Protein AF-A0A444WSS5-F1 (afdb_monomer_lite)

Sequence (186 aa):
MFDREDSDSDAPEEFTALQGIQQDEEIRKIQKESKARVAREGKERRRKWAEKLTPRQSKESKDTAQGEEDDVSGSEPQHNSNPASGFLPDDIVKMLAAREKQVFLPDSDEEKEKAKTNLATSKKRKSKNSGLEPVILSELGPPQCVQGALEFLKKRKMSVQRSSSALNNSNRAFRLLSKSGVILQK

Foldseek 3Di:
DDDDPPPPPVDDDDDDPVVVVVVVVVVVVVVVVVVVVVVVVVVVVVVVVVCVVDVDPDPPPPPDDDDDDDDDDDDDDDDDDDDDPPDDPPVVVVVVVVVVVVPDPDPPDDDDDDDDDDDDDDDPDPPPVPDDDDDDPVVDDDDPVVVVVVVVVVCVLVVDDDPPCCSVPVVVVVVVCVVVCVVVDD

Organism: Arachis hypogaea (NCBI:txid3818)

Secondary structure (DSSP, 8-state):
----------PPP---HHHHHHHHHHHHHHHHHHHHHHHHHHHHHHHHHHHHHS---------S-----------PPP------TTS--HHHHHHHHHHHHHH---------------------------S-----TTTSPPPTHHHHHHHHHHHHHHHS---HHHHHSHHHHHHHHHHTTTTT--

pLDDT: mean 70.67, std 20.02, range [28.8, 97.69]

Structure (mmCIF, N/CA/C/O backbone):
data_AF-A0A444WSS5-F1
#
_entry.id   AF-A0A444WSS5-F1
#
loop_
_atom_site.group_PDB
_atom_site.id
_atom_site.type_symbol
_atom_site.label_atom_id
_atom_site.label_alt_id
_atom_site.label_comp_id
_atom_site.label_asym_id
_atom_site.label_entity_id
_atom_site.label_seq_id
_atom_site.pdbx_PDB_ins_code
_atom_site.Cartn_x
_atom_site.Cartn_y
_atom_site.Cartn_z
_atom_site.occupancy
_atom_site.B_iso_or_equiv
_atom_site.auth_seq_id
_atom_site.auth_comp_id
_atom_site.auth_asym_id
_atom_site.auth_atom_id
_atom_site.pdbx_PDB_model_num
ATOM 1 N N . MET A 1 1 ? 50.466 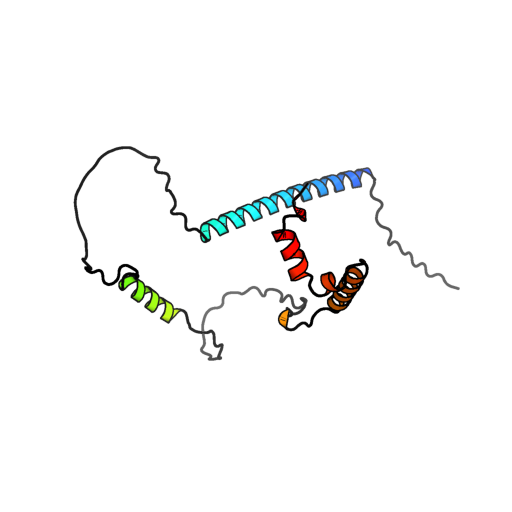26.325 -26.295 1.00 41.69 1 MET A N 1
ATOM 2 C CA . MET A 1 1 ? 49.589 25.250 -26.799 1.00 41.69 1 MET A CA 1
ATOM 3 C C . MET A 1 1 ? 49.417 24.242 -25.675 1.00 41.69 1 MET A C 1
ATOM 5 O O . MET A 1 1 ? 50.317 24.147 -24.852 1.00 41.69 1 MET A O 1
ATOM 9 N N . PHE A 1 2 ? 48.223 23.668 -25.554 1.00 52.00 2 PHE A N 1
ATOM 10 C CA . PHE A 1 2 ? 47.755 22.883 -24.412 1.00 52.00 2 PHE A CA 1
ATOM 11 C C . PHE A 1 2 ? 48.261 21.442 -24.486 1.00 52.00 2 PHE A C 1
ATOM 13 O O . PHE A 1 2 ? 47.977 20.791 -25.480 1.00 52.00 2 PHE A O 1
ATOM 20 N N . ASP A 1 3 ? 48.877 20.951 -23.413 1.00 50.44 3 ASP A N 1
ATOM 21 C CA . ASP A 1 3 ? 48.898 19.525 -23.075 1.00 50.44 3 ASP A CA 1
ATOM 22 C C . ASP A 1 3 ? 48.406 19.406 -21.628 1.00 50.44 3 ASP A C 1
ATOM 24 O O . ASP A 1 3 ? 49.145 19.586 -20.660 1.00 50.44 3 ASP A O 1
ATOM 28 N N . ARG A 1 4 ? 47.086 19.243 -21.494 1.00 56.31 4 ARG A N 1
ATOM 29 C CA . ARG A 1 4 ? 46.405 18.795 -20.277 1.00 56.31 4 ARG A CA 1
ATOM 30 C C . ARG A 1 4 ? 45.885 17.404 -20.594 1.00 56.31 4 ARG A C 1
ATOM 32 O O . ARG A 1 4 ? 44.882 17.264 -21.287 1.00 56.31 4 ARG A O 1
ATOM 39 N N . GLU A 1 5 ? 46.597 16.394 -20.130 1.00 59.12 5 GLU A N 1
ATOM 40 C CA . GLU A 1 5 ? 46.140 15.010 -20.163 1.00 59.12 5 GLU A CA 1
ATOM 41 C C . GLU A 1 5 ? 45.200 14.794 -18.971 1.00 59.12 5 GLU A C 1
ATOM 43 O O . GLU A 1 5 ? 45.586 14.268 -17.929 1.00 59.12 5 GLU A O 1
ATOM 48 N N . ASP A 1 6 ? 43.952 15.241 -19.119 1.00 57.41 6 ASP A N 1
ATOM 49 C CA . ASP A 1 6 ? 42.843 14.816 -18.265 1.00 57.41 6 ASP A CA 1
ATOM 50 C C . ASP A 1 6 ? 42.465 13.380 -18.682 1.00 57.41 6 ASP A C 1
ATOM 52 O O . ASP A 1 6 ? 41.625 13.151 -19.552 1.00 57.41 6 ASP A O 1
ATOM 56 N N . SER A 1 7 ? 43.160 12.387 -18.117 1.00 58.44 7 SER A N 1
ATOM 57 C CA . SER A 1 7 ? 42.776 10.974 -18.237 1.00 58.44 7 SER A CA 1
ATOM 58 C C . SER A 1 7 ? 41.578 10.682 -17.331 1.00 58.44 7 SER A C 1
ATOM 60 O O . SER A 1 7 ? 41.733 10.175 -16.219 1.00 58.44 7 SER A O 1
ATOM 62 N N . ASP A 1 8 ? 40.380 10.977 -17.834 1.00 61.59 8 ASP A N 1
ATOM 63 C CA . ASP A 1 8 ? 39.094 10.532 -17.284 1.00 61.59 8 ASP A CA 1
ATOM 64 C C . ASP A 1 8 ? 38.947 9.003 -17.439 1.00 61.59 8 ASP A C 1
ATOM 66 O O . ASP A 1 8 ? 38.240 8.496 -18.309 1.00 61.59 8 ASP A O 1
ATOM 70 N N . SER A 1 9 ? 39.640 8.230 -16.598 1.00 61.97 9 SER A N 1
ATOM 71 C CA . SER A 1 9 ? 39.436 6.776 -16.471 1.00 61.97 9 SER A CA 1
ATOM 72 C C . SER A 1 9 ? 38.314 6.453 -15.477 1.00 61.97 9 SER A C 1
ATOM 74 O O . SER A 1 9 ? 38.515 5.708 -14.522 1.00 61.97 9 SER A O 1
ATOM 76 N N . ASP A 1 10 ? 37.126 7.015 -15.710 1.00 68.75 10 ASP A N 1
ATOM 77 C CA . ASP A 1 10 ? 35.887 6.732 -14.957 1.00 68.75 10 ASP A CA 1
ATOM 78 C C . ASP A 1 10 ? 35.067 5.589 -15.603 1.00 68.75 10 ASP A C 1
ATOM 80 O O . ASP A 1 10 ? 33.844 5.514 -15.491 1.00 68.75 10 ASP A O 1
ATOM 84 N N . ALA A 1 11 ? 35.729 4.702 -16.355 1.00 71.56 11 ALA A N 1
ATOM 85 C CA . ALA A 1 11 ? 35.079 3.557 -16.985 1.00 71.56 11 ALA A CA 1
ATOM 86 C C . ALA A 1 11 ? 35.033 2.371 -16.003 1.00 71.56 11 ALA A C 1
ATOM 88 O O . ALA A 1 11 ? 36.070 2.010 -15.439 1.00 71.56 11 ALA A O 1
ATOM 89 N N . PRO A 1 12 ? 33.859 1.749 -15.780 1.00 71.56 12 PRO A N 1
ATOM 90 C CA . PRO A 1 12 ? 33.741 0.626 -14.862 1.00 71.56 12 PRO A CA 1
ATOM 91 C C . PRO A 1 12 ? 34.524 -0.592 -15.360 1.00 71.56 12 PRO A C 1
ATOM 93 O O . PRO A 1 12 ? 34.596 -0.863 -16.557 1.00 71.56 12 PRO A O 1
ATOM 96 N N . GLU A 1 13 ? 35.067 -1.345 -14.405 1.00 67.31 13 GLU A N 1
ATOM 97 C CA . GLU A 1 13 ? 35.789 -2.594 -14.634 1.00 67.31 13 GLU A CA 1
ATOM 98 C C . GLU A 1 13 ? 34.895 -3.587 -15.405 1.00 67.31 13 GLU A C 1
ATOM 100 O O . GLU A 1 13 ? 33.790 -3.927 -14.967 1.00 67.31 13 GLU A O 1
ATOM 105 N N . GLU A 1 14 ? 35.340 -4.020 -16.587 1.00 71.94 14 GLU A N 1
ATOM 106 C CA . GLU A 1 14 ? 34.573 -4.925 -17.444 1.00 71.94 14 GLU A CA 1
ATOM 107 C C . GLU A 1 14 ? 34.537 -6.332 -16.827 1.00 71.94 14 GLU A C 1
ATOM 109 O O . GLU A 1 14 ? 35.468 -7.129 -16.949 1.00 71.94 14 GLU A O 1
ATOM 114 N N . PHE A 1 15 ? 33.438 -6.657 -16.145 1.00 68.81 15 PHE A N 1
ATOM 115 C CA . PHE A 1 15 ? 33.198 -8.007 -15.642 1.00 68.81 15 PHE A CA 1
ATOM 116 C C . PHE A 1 15 ? 33.062 -8.995 -16.806 1.00 68.81 15 PHE A C 1
ATOM 118 O O . PHE A 1 15 ? 32.268 -8.805 -17.730 1.00 68.81 15 PHE A O 1
ATOM 125 N N . THR A 1 16 ? 33.782 -10.117 -16.729 1.00 85.00 16 THR A N 1
ATOM 126 C CA . THR A 1 16 ? 33.590 -11.224 -17.674 1.00 85.00 16 THR A CA 1
ATOM 127 C C . THR A 1 16 ? 32.158 -11.753 -17.542 1.00 85.00 16 THR A C 1
ATOM 129 O O . THR A 1 16 ? 31.672 -11.953 -16.429 1.00 85.00 16 THR A O 1
ATOM 132 N N . ALA A 1 17 ? 31.482 -12.036 -18.661 1.00 82.88 17 ALA A N 1
ATOM 133 C CA . ALA A 1 17 ? 30.067 -12.436 -18.679 1.00 82.88 17 ALA A CA 1
ATOM 134 C C . ALA A 1 17 ? 29.723 -13.591 -17.708 1.00 82.88 17 ALA A C 1
ATOM 136 O O . ALA A 1 17 ? 28.650 -13.604 -17.109 1.00 82.88 17 ALA A O 1
ATOM 137 N N . LEU A 1 18 ? 30.651 -14.531 -17.497 1.00 85.12 18 LEU A N 1
ATOM 138 C CA . LEU A 1 18 ? 30.493 -15.637 -16.545 1.00 85.12 18 LEU A CA 1
ATOM 139 C C . LEU A 1 18 ? 30.440 -15.177 -15.079 1.00 85.12 18 LEU A C 1
ATOM 141 O O . LEU A 1 18 ? 29.664 -15.718 -14.294 1.00 85.12 18 LEU A O 1
ATOM 145 N N . GLN A 1 19 ? 31.227 -14.166 -14.713 1.00 88.50 19 GLN A N 1
ATOM 146 C CA . GLN A 1 19 ? 31.253 -13.606 -13.362 1.00 88.50 19 GLN A CA 1
ATOM 147 C C . GLN A 1 19 ? 29.961 -12.837 -13.059 1.00 88.50 19 GLN A C 1
ATOM 149 O O . GLN A 1 19 ? 29.424 -12.942 -11.957 1.00 88.50 19 GLN A O 1
ATOM 154 N N . GLY A 1 20 ? 29.409 -12.141 -14.061 1.00 88.88 20 GLY A N 1
ATOM 155 C CA . GLY A 1 20 ? 28.111 -11.472 -13.943 1.00 88.88 20 GLY A CA 1
ATOM 156 C C . GLY A 1 20 ? 26.959 -12.450 -13.683 1.00 88.88 20 GLY A C 1
ATOM 157 O O . GLY A 1 20 ? 26.109 -12.190 -12.834 1.00 88.88 20 GLY A O 1
ATOM 158 N N . ILE A 1 21 ? 26.958 -13.611 -14.350 1.00 91.12 21 ILE A N 1
ATOM 159 C CA . ILE A 1 21 ? 25.939 -14.653 -14.134 1.00 91.12 21 ILE A CA 1
ATOM 160 C C . ILE A 1 21 ? 26.006 -15.198 -12.700 1.00 91.12 21 ILE A C 1
ATOM 162 O O . ILE A 1 21 ? 24.968 -15.320 -12.050 1.00 91.12 21 ILE A O 1
ATOM 166 N N . GLN A 1 22 ? 27.209 -15.475 -12.184 1.00 94.19 22 GLN A N 1
ATOM 167 C CA . GLN A 1 22 ? 27.392 -15.973 -10.813 1.00 94.19 22 GLN A CA 1
ATOM 168 C C . GLN A 1 22 ? 26.890 -14.971 -9.765 1.00 94.19 22 GLN A C 1
ATOM 170 O O . GLN A 1 22 ? 26.129 -15.340 -8.870 1.00 94.19 22 GLN A O 1
ATOM 175 N N . GLN A 1 23 ? 27.247 -13.691 -9.906 1.00 92.88 23 GLN A N 1
ATOM 176 C CA . GLN A 1 23 ? 26.775 -12.643 -8.997 1.00 92.88 23 GLN A CA 1
ATOM 177 C C . GLN A 1 23 ? 25.250 -12.495 -9.033 1.00 92.88 23 GLN A C 1
ATOM 179 O O . GLN A 1 23 ? 24.610 -12.368 -7.989 1.00 92.88 23 GLN A O 1
ATOM 184 N N . ASP A 1 24 ? 24.642 -12.552 -10.217 1.00 94.31 24 ASP A N 1
ATOM 185 C CA . ASP A 1 24 ? 23.190 -12.441 -10.348 1.00 94.31 24 ASP A CA 1
ATOM 186 C C . ASP A 1 24 ? 22.448 -13.638 -9.719 1.00 94.31 24 ASP A C 1
ATOM 188 O O . ASP A 1 24 ? 21.392 -13.474 -9.096 1.00 94.31 24 ASP A O 1
ATOM 192 N N . GLU A 1 25 ? 23.006 -14.849 -9.803 1.00 95.44 25 GLU A N 1
ATOM 193 C CA . GLU A 1 25 ? 22.472 -16.024 -9.105 1.00 95.44 25 GLU A CA 1
ATOM 194 C C . GLU A 1 25 ? 22.533 -15.877 -7.577 1.00 95.44 25 GLU A C 1
ATOM 196 O O . GLU A 1 25 ? 21.552 -16.180 -6.881 1.00 95.44 25 GLU A O 1
ATOM 201 N N . GLU A 1 26 ? 23.643 -15.358 -7.047 1.00 96.06 26 GLU A N 1
ATOM 202 C CA . GLU A 1 26 ? 23.800 -15.066 -5.620 1.00 96.06 26 GLU A CA 1
ATOM 203 C C . GLU A 1 26 ? 22.807 -14.001 -5.146 1.00 96.06 26 GLU A C 1
ATOM 205 O O . GLU A 1 26 ? 22.106 -14.200 -4.146 1.00 96.06 26 GLU A O 1
ATOM 210 N N . ILE A 1 27 ? 22.663 -12.910 -5.905 1.00 96.19 27 ILE A N 1
ATOM 211 C CA . ILE A 1 27 ? 21.692 -11.848 -5.621 1.00 96.19 27 ILE A CA 1
ATOM 212 C C . ILE A 1 27 ? 20.276 -12.429 -5.603 1.00 96.19 27 ILE A C 1
ATOM 214 O O . ILE A 1 27 ? 19.521 -12.205 -4.649 1.00 96.19 27 ILE A O 1
ATOM 218 N N . ARG A 1 28 ? 19.910 -13.243 -6.602 1.00 96.56 28 ARG A N 1
ATOM 219 C CA . ARG A 1 28 ? 18.595 -13.901 -6.652 1.00 96.56 28 ARG A CA 1
ATOM 220 C C . ARG A 1 28 ? 18.366 -14.822 -5.456 1.00 96.56 28 ARG A C 1
ATOM 222 O O . ARG A 1 28 ? 17.248 -14.871 -4.931 1.00 96.56 28 ARG A O 1
ATOM 229 N N . LYS A 1 29 ? 19.392 -15.542 -4.994 1.00 97.69 29 LYS A N 1
ATOM 230 C CA . LYS A 1 29 ? 19.306 -16.404 -3.806 1.00 97.69 29 LYS A CA 1
ATOM 231 C C . LYS A 1 29 ? 19.056 -15.583 -2.539 1.00 97.69 29 LYS A C 1
ATOM 233 O O . LYS A 1 29 ? 18.113 -15.883 -1.801 1.00 97.69 29 LYS A O 1
ATOM 238 N N . ILE A 1 30 ? 19.822 -14.512 -2.335 1.00 97.12 30 ILE A N 1
ATOM 239 C CA . ILE A 1 30 ? 19.686 -13.613 -1.178 1.00 97.12 30 ILE A CA 1
ATOM 240 C C . ILE A 1 30 ? 18.307 -12.943 -1.167 1.00 97.12 30 ILE A C 1
ATOM 242 O O . ILE A 1 30 ? 17.643 -12.899 -0.130 1.00 97.12 30 ILE A O 1
ATOM 246 N N . GLN A 1 31 ? 17.826 -12.469 -2.319 1.00 97.00 31 GLN A N 1
ATOM 247 C CA . GLN A 1 31 ? 16.502 -11.851 -2.431 1.00 97.00 31 GLN A CA 1
ATOM 248 C C . GLN A 1 31 ? 15.377 -12.820 -2.047 1.00 97.00 31 GLN A C 1
ATOM 250 O O . GLN A 1 31 ? 14.468 -12.452 -1.295 1.00 97.00 31 GLN A O 1
ATOM 255 N N . LYS A 1 32 ? 15.442 -14.073 -2.521 1.00 97.31 32 LYS A N 1
ATOM 256 C CA . LYS A 1 32 ? 14.468 -15.118 -2.166 1.00 97.31 32 LYS A CA 1
ATOM 257 C C . LYS A 1 32 ? 14.477 -15.402 -0.664 1.00 97.31 32 LYS A C 1
ATOM 259 O O . LYS A 1 32 ? 13.409 -15.453 -0.050 1.00 97.31 32 LYS A O 1
ATOM 264 N N . GLU A 1 33 ? 15.659 -15.543 -0.067 1.00 96.88 33 GLU A N 1
ATOM 265 C CA . GLU A 1 33 ? 15.797 -15.798 1.368 1.00 96.88 33 GLU A CA 1
ATOM 266 C C . GLU A 1 33 ? 15.279 -14.624 2.211 1.00 96.88 33 GLU A C 1
ATOM 268 O O . GLU A 1 33 ? 14.502 -14.823 3.148 1.00 96.88 33 GLU A O 1
ATOM 273 N N . SER A 1 34 ? 15.646 -13.394 1.844 1.00 97.19 34 SER A N 1
ATOM 274 C CA . SER A 1 34 ? 15.195 -12.171 2.512 1.00 97.19 34 SER A CA 1
ATOM 275 C C . SER A 1 34 ? 13.670 -12.055 2.482 1.00 97.19 34 SER A C 1
ATOM 277 O O . SER A 1 34 ? 13.030 -11.894 3.525 1.00 97.19 34 SER A O 1
ATOM 279 N N . LYS A 1 35 ? 13.051 -12.270 1.313 1.00 97.31 35 LYS A N 1
ATOM 280 C CA . LYS A 1 35 ? 11.589 -12.270 1.169 1.00 97.31 35 LYS A CA 1
ATOM 281 C C . LYS A 1 35 ? 10.927 -13.333 2.050 1.00 97.31 35 LYS A C 1
ATOM 283 O O . LYS A 1 35 ? 9.925 -13.049 2.711 1.00 97.31 35 LYS A O 1
ATOM 288 N N . ALA A 1 36 ? 11.490 -14.542 2.102 1.00 96.19 36 ALA A N 1
ATOM 289 C CA . ALA A 1 36 ? 10.988 -15.613 2.961 1.00 96.19 36 ALA A CA 1
ATOM 290 C C . ALA A 1 36 ? 11.126 -15.275 4.457 1.00 96.19 36 ALA A C 1
ATOM 292 O O . ALA A 1 36 ? 10.222 -15.560 5.247 1.00 96.19 36 ALA A O 1
ATOM 293 N N . ARG A 1 37 ? 12.232 -14.638 4.856 1.00 96.38 37 ARG A N 1
ATOM 294 C CA . ARG A 1 37 ? 12.483 -14.188 6.231 1.00 96.38 37 ARG A CA 1
ATOM 295 C C . ARG A 1 37 ? 11.479 -13.121 6.665 1.00 96.38 37 ARG A C 1
ATOM 297 O O . ARG A 1 37 ? 10.810 -13.311 7.678 1.00 96.38 37 ARG A O 1
ATOM 304 N N . VAL A 1 38 ? 11.290 -12.076 5.858 1.00 97.00 38 VAL A N 1
ATOM 305 C CA . VAL A 1 38 ? 10.320 -10.997 6.123 1.00 97.00 38 VAL A CA 1
ATOM 306 C C . VAL A 1 38 ? 8.895 -11.546 6.227 1.00 97.00 38 VAL A C 1
ATOM 308 O O . VAL A 1 38 ? 8.139 -11.163 7.121 1.00 97.00 38 VAL A O 1
ATOM 311 N N . ALA A 1 39 ? 8.521 -12.491 5.356 1.00 96.06 39 ALA A N 1
ATOM 312 C CA . ALA A 1 39 ? 7.205 -13.121 5.407 1.00 96.06 39 ALA A CA 1
ATOM 313 C C . ALA A 1 39 ? 6.981 -13.921 6.704 1.00 96.06 39 ALA A C 1
ATOM 315 O O . ALA A 1 39 ? 5.889 -13.857 7.277 1.00 96.06 39 ALA A O 1
ATOM 316 N N . ARG A 1 40 ? 7.997 -14.656 7.183 1.00 94.88 40 ARG A N 1
ATOM 317 C CA . ARG A 1 40 ? 7.936 -15.380 8.465 1.00 94.88 40 ARG A CA 1
ATOM 318 C C . ARG A 1 40 ? 7.822 -14.422 9.644 1.00 94.88 40 ARG A C 1
ATOM 320 O O . ARG A 1 40 ? 6.904 -14.575 10.444 1.00 94.88 40 ARG A O 1
ATOM 327 N N . GLU A 1 41 ? 8.667 -13.400 9.699 1.00 95.12 41 GLU A N 1
ATOM 328 C CA . GLU A 1 41 ? 8.648 -12.405 10.774 1.00 95.12 41 GLU A CA 1
ATOM 329 C C . GLU A 1 41 ? 7.308 -11.649 10.824 1.00 95.12 41 GLU A C 1
ATOM 331 O O . GLU A 1 41 ? 6.719 -11.457 11.885 1.00 95.12 41 GLU A O 1
ATOM 336 N N . GLY A 1 42 ? 6.753 -11.288 9.661 1.00 96.25 42 GLY A N 1
ATOM 337 C CA . GLY A 1 42 ? 5.435 -10.660 9.568 1.00 96.25 42 GLY A CA 1
ATOM 338 C C . GLY A 1 42 ? 4.280 -11.576 9.988 1.00 96.25 42 GLY A C 1
ATOM 339 O O . GLY A 1 42 ? 3.273 -11.099 10.518 1.00 96.25 42 GLY A O 1
ATOM 340 N N . LYS A 1 43 ? 4.386 -12.893 9.769 1.00 96.75 43 LYS A N 1
ATOM 341 C CA . LYS A 1 43 ? 3.427 -13.873 10.315 1.00 96.75 43 LYS A CA 1
ATOM 342 C C . LYS A 1 43 ? 3.566 -13.991 11.833 1.00 96.75 43 LYS A C 1
ATOM 344 O O . LYS A 1 43 ? 2.555 -13.975 12.526 1.00 96.75 43 LYS A O 1
ATOM 349 N N . GLU A 1 44 ? 4.791 -14.046 12.347 1.00 95.06 44 GLU A N 1
ATOM 350 C CA . GLU A 1 44 ? 5.062 -14.140 13.784 1.00 95.06 44 GLU A CA 1
ATOM 351 C C . GLU A 1 44 ? 4.585 -12.894 14.541 1.00 95.06 44 GLU A C 1
ATOM 353 O O . GLU A 1 44 ? 3.923 -13.013 15.570 1.00 95.06 44 GLU A O 1
ATOM 358 N N . ARG A 1 45 ? 4.821 -11.695 13.992 1.00 95.56 45 ARG A N 1
ATOM 359 C CA . ARG A 1 45 ? 4.285 -10.442 14.545 1.00 95.56 45 ARG A CA 1
ATOM 360 C C . ARG A 1 45 ? 2.762 -10.456 14.619 1.00 95.56 45 ARG A C 1
ATOM 362 O O . ARG A 1 45 ? 2.213 -10.101 15.656 1.00 95.56 45 ARG A O 1
ATOM 369 N N . ARG A 1 46 ? 2.079 -10.906 13.559 1.00 94.31 46 ARG A N 1
ATOM 370 C CA . ARG A 1 46 ? 0.612 -11.049 13.566 1.00 94.31 46 ARG A CA 1
ATOM 371 C C . ARG A 1 46 ? 0.135 -12.059 14.607 1.00 94.31 46 ARG A C 1
ATOM 373 O O . ARG A 1 46 ? -0.835 -11.776 15.299 1.00 94.31 46 ARG A O 1
ATOM 380 N N . ARG A 1 47 ? 0.831 -13.191 14.758 1.00 94.06 47 ARG A N 1
ATOM 381 C CA . ARG A 1 47 ? 0.529 -14.197 15.788 1.00 94.06 47 ARG A CA 1
ATOM 382 C C . ARG A 1 47 ? 0.654 -13.612 17.198 1.00 94.06 47 ARG A C 1
ATOM 384 O O . ARG A 1 47 ? -0.306 -13.673 17.953 1.00 94.06 47 ARG A O 1
ATOM 391 N N . LYS A 1 48 ? 1.785 -12.974 17.512 1.00 92.56 48 LYS A N 1
ATOM 392 C CA . LYS A 1 48 ? 2.017 -12.301 18.803 1.00 92.56 48 LYS A CA 1
ATOM 393 C C . LYS A 1 48 ? 0.998 -11.193 19.069 1.00 92.56 48 LYS A C 1
ATOM 395 O O . LYS A 1 48 ? 0.576 -11.000 20.202 1.00 92.56 48 LYS A O 1
ATOM 400 N N . TRP A 1 49 ? 0.608 -10.445 18.036 1.00 93.56 49 TRP A N 1
ATOM 401 C CA . TRP A 1 49 ? -0.410 -9.406 18.170 1.00 93.56 49 TRP A CA 1
ATOM 402 C C . TRP A 1 49 ? -1.785 -9.999 18.488 1.00 93.56 49 TRP A C 1
ATOM 404 O O . TRP A 1 49 ? -2.441 -9.521 19.404 1.00 93.56 49 TRP A O 1
ATOM 414 N N . ALA A 1 50 ? -2.177 -11.083 17.813 1.00 92.06 50 ALA A N 1
ATOM 415 C CA . ALA A 1 50 ? -3.413 -11.800 18.116 1.00 92.06 50 ALA A CA 1
ATOM 416 C C . ALA A 1 50 ? -3.409 -12.398 19.536 1.00 92.06 50 ALA A C 1
ATOM 418 O O . ALA A 1 50 ? -4.397 -12.260 20.245 1.00 92.06 50 ALA A O 1
ATOM 419 N N . GLU A 1 51 ? -2.294 -12.984 19.986 1.00 88.81 51 GLU A N 1
ATOM 420 C CA . GLU A 1 51 ? -2.137 -13.497 21.360 1.00 88.81 51 GLU A CA 1
ATOM 421 C C . GLU A 1 51 ? -2.295 -12.393 22.423 1.00 88.81 51 GLU A C 1
ATOM 423 O O . GLU A 1 51 ? -2.860 -12.639 23.484 1.00 88.81 51 GLU A O 1
ATOM 428 N N . LYS A 1 52 ? -1.852 -11.160 22.134 1.00 88.00 52 LYS A N 1
ATOM 429 C CA . LYS A 1 52 ? -2.079 -9.997 23.013 1.00 88.00 52 LYS A CA 1
ATOM 430 C C . LYS A 1 52 ? -3.524 -9.495 22.981 1.00 88.00 52 LYS A C 1
ATOM 432 O O . LYS A 1 52 ? -4.024 -9.042 24.003 1.00 88.00 52 LYS A O 1
ATOM 437 N N . LEU A 1 53 ? -4.164 -9.523 21.808 1.00 88.25 53 LEU A N 1
ATOM 438 C CA . LEU A 1 53 ? -5.517 -8.994 21.605 1.00 88.25 53 LEU A CA 1
ATOM 439 C C . LEU A 1 53 ? -6.591 -9.921 22.180 1.00 88.25 53 LEU A C 1
ATOM 441 O O . LEU A 1 53 ? -7.588 -9.465 22.727 1.00 88.25 53 LEU A O 1
ATOM 445 N N . THR A 1 54 ? -6.375 -11.227 22.056 1.00 81.44 54 THR A N 1
ATOM 446 C CA . THR A 1 54 ? -7.202 -12.255 22.676 1.00 81.44 54 THR A CA 1
ATOM 447 C C . THR A 1 54 ? -6.328 -13.013 23.666 1.00 81.44 54 THR A C 1
ATOM 449 O O . THR A 1 54 ? -5.597 -13.907 23.227 1.00 81.44 54 THR A O 1
ATOM 452 N N . PRO A 1 55 ? -6.381 -12.692 24.975 1.00 69.44 55 PRO A N 1
ATOM 453 C CA . PRO A 1 55 ? -5.776 -13.511 26.014 1.00 69.44 55 PRO A CA 1
ATOM 454 C C . PRO A 1 55 ? -6.468 -14.871 25.988 1.00 69.44 55 PRO A C 1
ATOM 456 O O . PRO A 1 55 ? -7.514 -15.096 26.596 1.00 69.44 55 PRO A O 1
ATOM 459 N N . ARG A 1 56 ? -5.943 -15.777 25.170 1.00 65.25 56 ARG A N 1
ATOM 460 C CA . ARG A 1 56 ? -6.442 -17.137 25.102 1.00 65.25 56 ARG A CA 1
ATOM 461 C C . ARG A 1 56 ? -5.953 -17.788 26.382 1.00 65.25 56 ARG A C 1
ATOM 463 O O . ARG A 1 56 ? -4.743 -17.877 26.573 1.00 65.25 56 ARG A O 1
ATOM 470 N N . GLN A 1 57 ? -6.869 -18.205 27.256 1.00 59.62 57 GLN A N 1
ATOM 471 C CA . GLN A 1 57 ? -6.485 -19.051 28.380 1.00 59.62 57 GLN A CA 1
ATOM 472 C C . GLN A 1 57 ? -5.743 -20.247 27.793 1.00 59.62 57 GLN A C 1
ATOM 474 O O . GLN A 1 57 ? -6.270 -20.955 26.925 1.00 59.62 57 GLN A O 1
ATOM 479 N N . SER A 1 58 ? -4.466 -20.364 28.148 1.00 61.94 58 SER A N 1
ATOM 480 C CA . SER A 1 58 ? -3.619 -21.456 27.713 1.00 61.94 58 SER A CA 1
ATOM 481 C C . SER A 1 58 ? -4.319 -22.737 28.127 1.00 61.94 58 SER A C 1
ATOM 483 O O . SER A 1 58 ? -4.509 -22.992 29.311 1.00 61.94 58 SER A O 1
ATOM 485 N N . LYS A 1 59 ? -4.740 -23.537 27.146 1.00 57.16 59 LYS A N 1
ATOM 486 C CA . LYS A 1 59 ? -4.991 -24.948 27.407 1.00 57.16 59 LYS A CA 1
ATOM 487 C C . LYS A 1 59 ? -3.621 -25.541 27.693 1.00 57.16 59 LYS A C 1
ATOM 489 O O . LYS A 1 59 ? -2.903 -25.895 26.761 1.00 57.16 59 LYS A O 1
ATOM 494 N N . GLU A 1 60 ? -3.239 -25.537 28.965 1.00 51.94 60 GLU A N 1
ATOM 495 C CA . GLU A 1 60 ? -2.220 -26.442 29.468 1.00 51.94 60 GLU A CA 1
ATOM 496 C C . GLU A 1 60 ? -2.623 -27.835 28.993 1.00 51.94 60 GLU A C 1
ATOM 498 O O . GLU A 1 60 ? -3.756 -28.287 29.180 1.00 51.94 60 GLU A O 1
ATOM 503 N N . SER A 1 61 ? -1.727 -28.438 28.224 1.00 46.50 61 SER A N 1
ATOM 504 C CA . SER A 1 61 ? -1.839 -29.796 27.728 1.00 46.50 61 SER A CA 1
ATOM 505 C C . SER A 1 61 ? -2.036 -30.724 28.920 1.00 46.50 61 SER A C 1
ATOM 507 O O . SER A 1 61 ? -1.092 -31.039 29.640 1.00 46.50 61 SER A O 1
ATOM 509 N N . LYS A 1 62 ? -3.289 -31.125 29.133 1.00 43.88 62 LYS A N 1
ATOM 510 C CA . LYS A 1 62 ? -3.694 -32.178 30.053 1.00 43.88 62 LYS A CA 1
ATOM 511 C C . LYS A 1 62 ? -3.315 -33.518 29.425 1.00 43.88 62 LYS A C 1
ATOM 513 O O . LYS A 1 62 ? -4.176 -34.225 28.925 1.00 43.88 62 LYS A O 1
ATOM 518 N N . ASP A 1 63 ? -2.022 -33.819 29.439 1.00 42.69 63 ASP A N 1
ATOM 519 C CA . ASP A 1 63 ? -1.476 -35.136 29.116 1.00 42.69 63 ASP A CA 1
ATOM 520 C C . ASP A 1 63 ? -0.736 -35.674 30.341 1.00 42.69 63 ASP A C 1
ATOM 522 O O . ASP A 1 63 ? 0.484 -35.797 30.348 1.00 42.69 63 ASP A O 1
ATOM 526 N N . THR A 1 64 ? -1.471 -35.978 31.414 1.00 38.91 64 THR A N 1
ATOM 527 C CA . THR A 1 64 ? -1.153 -37.128 32.273 1.00 38.91 64 THR A CA 1
ATOM 528 C C . THR A 1 64 ? -2.349 -37.509 33.144 1.00 38.91 64 THR A C 1
ATOM 530 O O . THR A 1 64 ? -2.871 -36.691 33.890 1.00 38.91 64 THR A O 1
ATOM 533 N N . ALA A 1 65 ? -2.719 -38.783 33.016 1.00 33.34 65 ALA A N 1
ATOM 534 C CA . ALA A 1 65 ? -3.394 -39.648 33.979 1.00 33.34 65 ALA A CA 1
ATOM 535 C C . ALA A 1 65 ? -4.831 -39.317 34.435 1.00 33.34 65 ALA A C 1
ATOM 537 O O . ALA A 1 65 ? -5.144 -38.310 35.060 1.00 33.34 65 ALA A O 1
ATOM 538 N N . GLN A 1 66 ? -5.694 -40.284 34.127 1.00 34.62 66 GLN A N 1
ATOM 539 C CA . GLN A 1 66 ? -6.955 -40.590 34.789 1.00 34.62 66 GLN A CA 1
ATOM 540 C C . GLN A 1 66 ? -6.775 -40.765 36.305 1.00 34.62 66 GLN A C 1
ATOM 542 O O . GLN A 1 66 ? -5.735 -41.261 36.731 1.00 34.62 66 GLN A O 1
ATOM 547 N N . GLY A 1 67 ? -7.843 -40.513 37.065 1.00 32.84 67 GLY A N 1
ATOM 548 C CA . GLY A 1 67 ? -8.070 -41.180 38.348 1.00 32.84 67 GLY A CA 1
ATOM 549 C C . GLY A 1 67 ? -8.413 -40.251 39.507 1.00 32.84 67 GLY A C 1
ATOM 550 O O . GLY A 1 67 ? -7.561 -39.504 39.962 1.00 32.84 67 GLY A O 1
ATOM 551 N N . GLU A 1 68 ? -9.647 -40.415 39.981 1.00 33.56 68 GLU A N 1
ATOM 552 C CA . GLU A 1 68 ? -10.077 -40.303 41.381 1.00 33.56 68 GLU A CA 1
ATOM 553 C C . GLU A 1 68 ? -10.490 -38.925 41.938 1.00 33.56 68 GLU A C 1
ATOM 555 O O . GLU A 1 68 ? -9.748 -37.950 42.032 1.00 33.56 68 GLU A O 1
ATOM 560 N N . GLU A 1 69 ? -11.780 -38.917 42.262 1.00 40.81 69 GLU A N 1
ATOM 561 C CA . GLU A 1 69 ? -12.501 -38.126 43.247 1.00 40.81 69 GLU A CA 1
ATOM 562 C C . GLU A 1 69 ? -11.800 -38.072 44.613 1.00 40.81 69 GLU A C 1
ATOM 564 O O . GLU A 1 69 ? -11.408 -39.110 45.131 1.00 40.81 69 GLU A O 1
ATOM 569 N N . ASP A 1 70 ? -11.715 -36.887 45.227 1.00 29.88 70 ASP A N 1
ATOM 570 C CA . ASP A 1 70 ? -12.025 -36.770 46.654 1.00 29.88 70 ASP A CA 1
ATOM 571 C C . ASP A 1 70 ? -12.350 -35.327 47.075 1.00 29.88 70 ASP A C 1
ATOM 573 O O . ASP A 1 70 ? -11.858 -34.341 46.518 1.00 29.88 70 ASP A O 1
ATOM 577 N N . ASP A 1 71 ? -13.257 -35.267 48.039 1.00 31.97 71 ASP A N 1
ATOM 578 C CA . ASP A 1 71 ? -13.928 -34.128 48.659 1.00 31.97 71 ASP A CA 1
ATOM 579 C C . ASP A 1 71 ? -13.032 -33.420 49.710 1.00 31.97 71 ASP A C 1
ATOM 581 O O . ASP A 1 71 ? -11.959 -33.904 50.060 1.00 31.97 71 ASP A O 1
ATOM 585 N N . VAL A 1 72 ? -13.536 -32.311 50.276 1.00 34.97 72 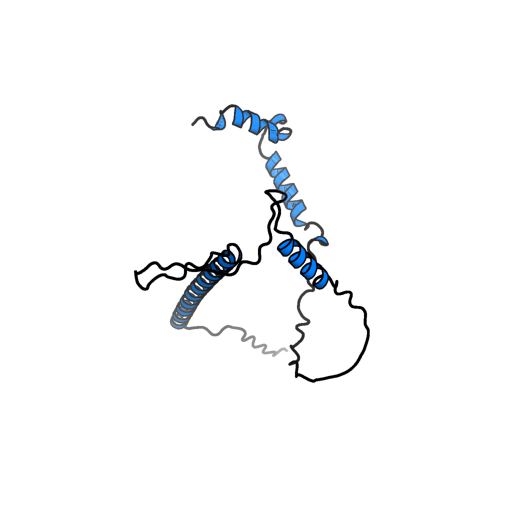VAL A N 1
ATOM 586 C CA . VAL A 1 72 ? -13.142 -31.649 51.546 1.00 34.97 72 VAL A CA 1
ATOM 587 C C . VAL A 1 72 ? -12.397 -30.297 51.454 1.00 34.97 72 VAL A C 1
ATOM 589 O O . VAL A 1 72 ? -11.179 -30.177 51.507 1.00 34.97 72 VAL A O 1
ATOM 592 N N . SER A 1 73 ? -13.238 -29.252 51.487 1.00 31.70 73 SER A N 1
ATOM 593 C CA . SER A 1 73 ? -13.269 -28.158 52.482 1.00 31.70 73 SER A CA 1
ATOM 594 C C . SER A 1 73 ? -12.138 -27.114 52.572 1.00 31.70 73 SER A C 1
ATOM 596 O O . SER A 1 73 ? -11.087 -27.339 53.161 1.00 31.70 73 SER A O 1
ATOM 598 N N . GLY A 1 74 ? -12.517 -25.863 52.267 1.00 28.80 74 GLY A N 1
ATOM 599 C CA . GLY A 1 74 ? -12.524 -24.812 53.297 1.00 28.80 74 GLY A CA 1
ATOM 600 C C . GLY A 1 74 ? -11.444 -23.726 53.234 1.00 28.80 74 GLY A C 1
ATOM 601 O O . GLY A 1 74 ? -10.418 -23.828 53.892 1.00 28.80 74 GLY A O 1
ATOM 602 N N . SER A 1 75 ? -11.746 -22.599 52.583 1.00 33.81 75 SER A N 1
ATOM 603 C CA . SER A 1 75 ? -11.863 -21.306 53.287 1.00 33.81 75 SER A CA 1
ATOM 604 C C . SER A 1 75 ? -12.493 -20.260 52.359 1.00 33.81 75 SER A C 1
ATOM 606 O O . SER A 1 75 ? -11.877 -19.763 51.420 1.00 33.81 75 SER A O 1
ATOM 608 N N . GLU A 1 76 ? -13.760 -19.938 52.612 1.00 33.34 76 GLU A N 1
ATOM 609 C CA . GLU A 1 76 ? -14.307 -18.636 52.238 1.00 33.34 76 GLU A CA 1
ATOM 610 C C . GLU A 1 76 ? -13.822 -17.604 53.266 1.00 33.34 76 GLU A C 1
ATOM 612 O O . GLU A 1 76 ? -13.755 -17.903 54.461 1.00 33.34 76 GLU A O 1
ATOM 617 N N . PRO A 1 77 ? -13.660 -16.343 52.860 1.00 41.59 77 PRO A N 1
ATOM 618 C CA . PRO A 1 77 ? -14.324 -15.271 53.558 1.00 41.59 77 PRO A CA 1
ATOM 619 C C . PRO A 1 77 ? -15.520 -14.869 52.708 1.00 41.59 77 PRO A C 1
ATOM 621 O O . PRO A 1 77 ? -15.395 -14.425 51.566 1.00 41.59 77 PRO A O 1
ATOM 624 N N . GLN A 1 78 ? -16.698 -15.053 53.289 1.00 47.78 78 GLN A N 1
ATOM 625 C CA . GLN A 1 78 ? -17.934 -14.524 52.757 1.00 47.78 78 GLN A CA 1
ATOM 626 C C . GLN A 1 78 ? -17.796 -13.029 52.473 1.00 47.78 78 GLN A C 1
ATOM 628 O O . GLN A 1 78 ? -17.540 -12.237 53.377 1.00 47.78 78 GLN A O 1
ATOM 633 N N . HIS A 1 79 ? -18.080 -12.633 51.237 1.00 47.75 79 HIS A N 1
ATOM 634 C CA . HIS A 1 79 ? -18.631 -11.313 50.976 1.00 47.75 79 HIS A CA 1
ATOM 635 C C . HIS A 1 79 ? -19.946 -11.501 50.227 1.00 47.75 79 HIS A C 1
ATOM 637 O O . HIS A 1 79 ? -20.031 -11.475 49.002 1.00 47.75 79 HIS A O 1
ATOM 643 N N . ASN A 1 80 ? -20.995 -11.751 51.009 1.00 48.91 80 ASN A N 1
ATOM 644 C CA . ASN A 1 80 ? -22.362 -11.679 50.529 1.00 48.91 80 ASN A CA 1
ATOM 645 C C . ASN A 1 80 ? -22.647 -10.253 50.054 1.00 48.91 80 ASN A C 1
ATOM 647 O O . ASN A 1 80 ? -22.540 -9.297 50.819 1.00 48.91 80 ASN A O 1
ATOM 651 N N . SER A 1 81 ? -23.043 -10.117 48.797 1.00 53.84 81 SER A N 1
ATOM 652 C CA . SER A 1 81 ? -24.372 -9.639 48.395 1.00 53.84 81 SER A CA 1
ATOM 653 C C . SER A 1 81 ? -24.289 -9.068 46.983 1.00 53.84 81 SER A C 1
ATOM 655 O O . SER A 1 81 ? -23.457 -8.220 46.681 1.00 53.84 81 SER A O 1
ATOM 657 N N . ASN A 1 82 ? -25.171 -9.547 46.107 1.00 61.75 82 ASN A N 1
ATOM 658 C CA . ASN A 1 82 ? -25.536 -8.821 44.898 1.00 61.75 82 ASN A CA 1
ATOM 659 C C . ASN A 1 82 ? -26.241 -7.519 45.310 1.00 61.75 82 ASN A C 1
ATOM 661 O O . ASN A 1 82 ? -27.286 -7.588 45.962 1.00 61.75 82 ASN A O 1
ATOM 665 N N . PRO A 1 83 ? -25.767 -6.363 44.826 1.00 56.69 83 PRO A N 1
ATOM 666 C CA . PRO A 1 83 ? -26.686 -5.367 44.303 1.00 56.69 83 PRO A CA 1
ATOM 667 C C . PRO A 1 83 ? -26.287 -4.987 42.870 1.00 56.69 83 PRO A C 1
ATOM 669 O O . PRO A 1 83 ? -25.210 -4.461 42.622 1.00 56.69 83 PRO A O 1
ATOM 672 N N . ALA A 1 84 ? -27.215 -5.232 41.944 1.00 58.16 84 ALA A N 1
ATOM 673 C CA . ALA A 1 84 ? -27.151 -4.949 40.509 1.00 58.16 84 ALA A CA 1
ATOM 674 C C . ALA A 1 84 ? -26.365 -5.968 39.657 1.00 58.16 84 ALA A C 1
ATOM 676 O O . ALA A 1 84 ? -25.183 -5.823 39.353 1.00 58.16 84 ALA A 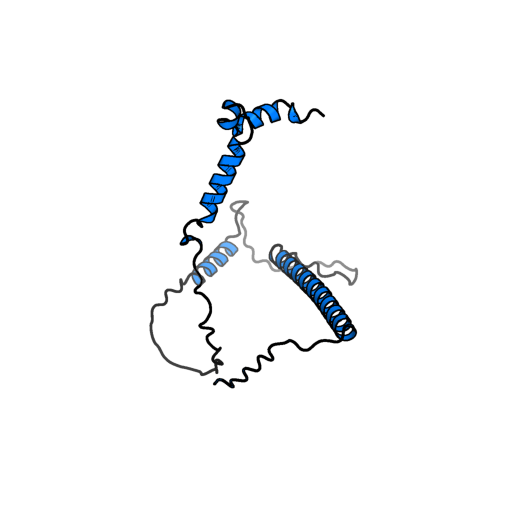O 1
ATOM 677 N N . SER A 1 85 ? -27.116 -6.979 39.204 1.00 59.09 85 SER A N 1
ATOM 678 C CA . SER A 1 85 ? -26.814 -7.880 38.085 1.00 59.09 85 SER A CA 1
ATOM 679 C C . SER A 1 85 ? -26.394 -7.081 36.837 1.00 59.09 85 SER A C 1
ATOM 681 O O . SER A 1 85 ? -27.222 -6.724 36.002 1.00 59.09 85 SER A O 1
ATOM 683 N N . GLY A 1 86 ? -25.109 -6.727 36.755 1.00 73.06 86 GLY A N 1
ATOM 684 C CA . GLY A 1 86 ? -24.557 -5.893 35.684 1.00 73.06 86 GLY A CA 1
ATOM 685 C C . GLY A 1 86 ? -23.303 -5.086 36.039 1.00 73.06 86 GLY A C 1
ATOM 686 O O . GLY A 1 86 ? -22.647 -4.601 35.120 1.00 73.06 86 GLY A O 1
ATOM 687 N N . PHE A 1 87 ? -22.936 -4.954 37.320 1.00 83.56 87 PHE A N 1
ATOM 688 C CA . PHE A 1 87 ? -21.739 -4.208 37.735 1.00 83.56 87 PHE A CA 1
ATOM 689 C C . PHE A 1 87 ? -20.628 -5.115 38.271 1.00 83.56 87 PHE A C 1
ATOM 691 O O . PHE A 1 87 ? -20.865 -6.239 38.712 1.00 83.56 87 PHE A O 1
ATOM 698 N N . LEU A 1 88 ? -19.390 -4.617 38.192 1.00 86.81 88 LEU A N 1
ATOM 699 C CA . LEU A 1 88 ? -18.229 -5.281 38.779 1.00 86.81 88 LEU A CA 1
ATOM 700 C C . LEU A 1 88 ? -18.335 -5.265 40.313 1.00 86.81 88 LEU A C 1
ATOM 702 O O . LEU A 1 88 ? -18.794 -4.265 40.864 1.00 86.81 88 LEU A O 1
ATOM 706 N N . PRO A 1 89 ? -17.862 -6.318 41.003 1.00 91.38 89 PRO A N 1
ATOM 707 C CA . PRO A 1 89 ? -17.740 -6.318 42.455 1.00 91.38 89 PRO A CA 1
ATOM 708 C C . PRO A 1 89 ? -16.986 -5.089 42.975 1.00 91.38 89 PRO A C 1
ATOM 710 O O . PRO A 1 89 ? -15.945 -4.710 42.428 1.00 91.38 89 PRO A O 1
ATOM 713 N N . ASP A 1 90 ? -17.483 -4.515 44.070 1.00 87.06 90 ASP A N 1
ATOM 714 C CA . ASP A 1 90 ? -16.935 -3.309 44.706 1.00 87.06 90 ASP A CA 1
ATOM 715 C C . ASP A 1 90 ? -15.432 -3.400 45.000 1.00 87.06 90 ASP A C 1
ATOM 717 O O . ASP A 1 90 ? -14.717 -2.401 44.916 1.00 87.06 90 ASP A O 1
ATOM 721 N N . ASP A 1 91 ? -14.941 -4.595 45.328 1.00 89.31 91 ASP A N 1
ATOM 722 C CA . ASP A 1 91 ? -13.522 -4.847 45.586 1.00 89.31 91 ASP A CA 1
ATOM 723 C C . ASP A 1 91 ? -12.649 -4.556 44.349 1.00 89.31 91 ASP A C 1
ATOM 725 O O . ASP A 1 91 ? -11.629 -3.866 44.417 1.00 89.31 91 ASP A O 1
ATOM 729 N N . ILE A 1 92 ? -13.121 -4.964 43.167 1.00 90.75 92 ILE A N 1
ATOM 730 C CA . ILE A 1 92 ? -12.439 -4.722 41.891 1.00 90.75 92 ILE A CA 1
ATOM 731 C C . ILE A 1 92 ? -12.477 -3.233 41.538 1.00 90.75 92 ILE A C 1
ATOM 733 O O . ILE A 1 92 ? -11.467 -2.670 41.112 1.00 90.75 92 ILE A O 1
ATOM 737 N N . VAL A 1 93 ? -13.621 -2.575 41.742 1.00 92.56 93 VAL A N 1
ATOM 738 C CA . VAL A 1 93 ? -13.776 -1.135 41.482 1.00 92.56 93 VAL A CA 1
ATOM 739 C C . VAL A 1 93 ? -12.830 -0.319 42.370 1.00 92.56 93 VAL A C 1
ATOM 741 O O . VAL A 1 93 ? -12.135 0.572 41.876 1.00 92.56 93 VAL A O 1
ATOM 744 N N . LYS A 1 94 ? -12.725 -0.662 43.661 1.00 91.56 94 LYS A N 1
ATOM 745 C CA . LYS A 1 94 ? -11.789 -0.024 44.602 1.00 91.56 94 LYS A CA 1
ATOM 746 C C . LYS A 1 94 ? -10.329 -0.242 44.199 1.00 91.56 94 LYS A C 1
ATOM 748 O O . LYS A 1 94 ? -9.554 0.716 44.221 1.00 91.56 94 LYS A O 1
ATOM 753 N N . MET A 1 95 ? -9.957 -1.454 43.775 1.00 92.81 95 MET A N 1
ATOM 754 C CA . MET A 1 95 ? -8.611 -1.731 43.256 1.00 92.81 95 MET A CA 1
ATOM 755 C C . MET A 1 95 ? -8.271 -0.899 42.011 1.00 92.81 95 MET A C 1
ATOM 757 O O . MET A 1 95 ? -7.159 -0.378 41.908 1.00 92.81 95 MET A O 1
ATOM 761 N N . LEU A 1 96 ? -9.206 -0.763 41.066 1.00 91.00 96 LEU A N 1
ATOM 762 C CA . LEU A 1 96 ? -9.005 0.028 39.847 1.00 91.00 96 LEU A CA 1
ATOM 763 C C . LEU A 1 96 ? -8.849 1.520 40.166 1.00 91.00 96 LEU A C 1
ATOM 765 O O . LEU A 1 96 ? -7.896 2.144 39.700 1.00 91.00 96 LEU A O 1
ATOM 769 N N . ALA A 1 97 ? -9.705 2.060 41.035 1.00 89.12 97 ALA A N 1
ATOM 770 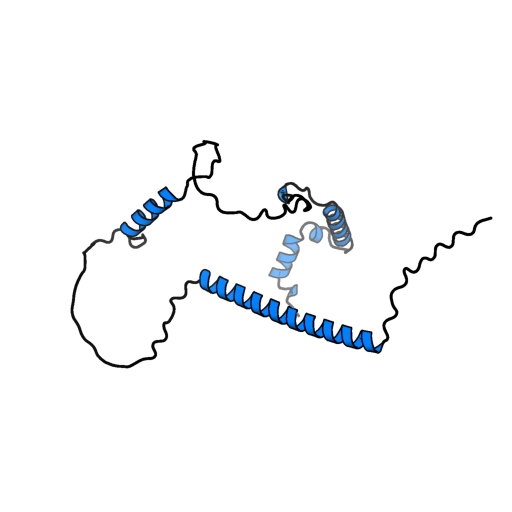C CA . ALA A 1 97 ? -9.631 3.452 41.472 1.00 89.12 97 ALA A CA 1
ATOM 771 C C . ALA A 1 97 ? -8.315 3.775 42.208 1.00 89.12 97 ALA A C 1
ATOM 773 O O . ALA A 1 97 ? -7.750 4.856 42.041 1.00 89.12 97 ALA A O 1
ATOM 774 N N . ALA A 1 98 ? -7.793 2.840 43.010 1.00 88.38 98 ALA A N 1
ATOM 775 C CA . ALA A 1 98 ? -6.507 3.009 43.687 1.00 88.38 98 ALA A CA 1
ATOM 776 C C . ALA A 1 98 ? -5.323 3.055 42.704 1.00 88.38 98 ALA A C 1
ATOM 778 O O . ALA A 1 98 ? -4.374 3.809 42.919 1.00 88.38 98 ALA A O 1
ATOM 779 N N . ARG A 1 99 ? -5.386 2.277 41.614 1.00 86.00 99 ARG A N 1
ATOM 780 C CA . ARG A 1 99 ? -4.359 2.269 40.560 1.00 86.00 99 ARG A CA 1
ATOM 781 C C . ARG A 1 99 ? -4.410 3.520 39.691 1.00 86.00 99 ARG A C 1
ATOM 783 O O . ARG A 1 99 ? -3.360 4.065 39.371 1.00 86.00 99 ARG A O 1
ATOM 790 N N . GLU A 1 100 ? -5.601 3.999 39.343 1.00 77.50 100 GLU A N 1
ATOM 791 C CA . GLU A 1 100 ? -5.764 5.210 38.530 1.00 77.50 100 GLU A CA 1
ATOM 792 C C . GLU A 1 100 ? -5.171 6.448 39.218 1.00 77.50 100 GLU A C 1
ATOM 794 O O . GLU A 1 100 ? -4.451 7.222 38.587 1.00 77.50 100 GLU A O 1
ATOM 799 N N . LYS A 1 101 ? -5.357 6.576 40.540 1.00 69.75 101 LYS A N 1
ATOM 800 C CA . LYS A 1 101 ? -4.750 7.657 41.336 1.00 69.75 101 LYS A CA 1
ATOM 801 C C . LYS A 1 101 ? -3.218 7.675 41.301 1.00 69.75 101 LYS A C 1
ATOM 803 O O . LYS A 1 101 ? -2.639 8.713 41.598 1.00 69.75 101 LYS A O 1
ATOM 808 N N . GLN A 1 102 ? -2.560 6.565 40.960 1.00 63.81 102 GLN A N 1
ATOM 809 C CA . GLN A 1 102 ? -1.098 6.511 40.865 1.00 63.81 102 GLN A CA 1
ATOM 810 C C . GLN A 1 102 ? -0.545 6.814 39.465 1.00 63.81 102 GLN A C 1
ATOM 812 O O . GLN A 1 102 ? 0.648 7.076 39.347 1.00 63.81 102 GLN A O 1
ATOM 817 N N . VAL A 1 103 ? -1.363 6.776 38.405 1.00 59.84 103 VAL A N 1
ATOM 818 C CA . VAL A 1 103 ? -0.859 6.757 37.014 1.00 59.84 103 VAL A CA 1
ATOM 819 C C . VAL A 1 103 ? -0.999 8.102 36.285 1.00 59.84 103 VAL A C 1
ATOM 821 O O . VAL A 1 103 ? -0.427 8.275 35.214 1.00 59.84 103 VAL A O 1
ATOM 824 N N . PHE A 1 104 ? -1.650 9.103 36.878 1.00 52.72 104 PHE A N 1
ATOM 825 C CA . PHE A 1 104 ? -1.738 10.447 36.296 1.00 52.72 104 PHE A CA 1
ATOM 826 C C . PHE A 1 104 ? -0.919 11.476 37.079 1.00 52.72 104 PHE A C 1
ATOM 828 O O . PHE A 1 104 ? -1.458 12.402 37.677 1.00 52.72 104 PHE A O 1
ATOM 835 N N . LEU A 1 105 ? 0.406 11.335 37.031 1.00 55.22 105 LEU A N 1
ATOM 836 C CA . LEU A 1 105 ? 1.272 12.511 37.034 1.00 55.22 105 LEU A CA 1
ATOM 837 C C . LEU A 1 105 ? 1.487 12.876 35.560 1.00 55.22 105 LEU A C 1
ATOM 839 O O . LEU A 1 105 ? 2.214 12.151 34.878 1.00 55.22 105 LEU A O 1
ATOM 843 N N . PRO A 1 106 ? 0.827 13.918 35.017 1.00 50.72 106 PRO A N 1
ATOM 844 C CA . PRO A 1 106 ? 1.292 14.487 33.765 1.00 50.72 106 PRO A CA 1
ATOM 845 C C . PRO A 1 106 ? 2.734 14.928 34.003 1.00 50.72 106 PRO A C 1
ATOM 847 O O . PRO A 1 106 ? 3.013 15.633 34.973 1.00 50.72 106 PRO A O 1
ATOM 850 N N . ASP A 1 107 ? 3.635 14.460 33.147 1.00 43.44 107 ASP A N 1
ATOM 851 C CA . ASP A 1 107 ? 5.027 14.889 33.082 1.00 43.44 107 ASP A CA 1
ATOM 852 C C . ASP A 1 107 ? 5.044 16.372 32.665 1.00 43.44 107 ASP A C 1
ATOM 854 O O . ASP A 1 107 ? 5.174 16.726 31.496 1.00 43.44 107 ASP A O 1
ATOM 858 N N . SER A 1 108 ? 4.730 17.243 33.626 1.00 42.59 108 SER A N 1
ATOM 859 C CA . SER A 1 108 ? 4.957 18.678 33.571 1.00 42.59 108 SER A CA 1
ATOM 860 C C . SER A 1 108 ? 6.386 18.871 34.045 1.00 42.59 108 SER A C 1
ATOM 862 O O . SER A 1 108 ? 6.646 18.944 35.246 1.00 42.59 108 SER A O 1
ATOM 864 N N . ASP A 1 109 ? 7.291 18.871 33.072 1.00 43.56 109 ASP A N 1
ATOM 865 C CA . ASP A 1 109 ? 8.720 19.126 33.205 1.00 43.56 109 ASP A CA 1
ATOM 866 C C . ASP A 1 109 ? 8.940 20.560 33.724 1.00 43.56 109 ASP A C 1
ATOM 868 O O . ASP A 1 109 ? 9.122 21.508 32.962 1.00 43.56 109 ASP A O 1
ATOM 872 N N . GLU A 1 110 ? 8.829 20.736 35.042 1.00 39.53 110 GLU A N 1
ATOM 873 C CA . GLU A 1 110 ? 9.366 21.895 35.747 1.00 39.53 110 GLU A CA 1
ATOM 874 C C . GLU A 1 110 ? 10.618 21.483 36.525 1.00 39.53 110 GLU A C 1
ATOM 876 O O . GLU A 1 110 ? 10.574 20.691 37.472 1.00 39.53 110 GLU A O 1
ATOM 881 N N . GLU A 1 111 ? 11.741 22.080 36.117 1.00 46.50 111 GLU A N 1
ATOM 882 C CA . GLU A 1 111 ? 13.021 22.105 36.815 1.00 46.50 111 GLU A CA 1
ATOM 883 C C . GLU A 1 111 ? 12.850 22.298 38.326 1.00 46.50 111 GLU A C 1
ATOM 885 O O . GLU A 1 111 ? 12.541 23.399 38.783 1.00 46.50 111 GLU A O 1
ATOM 890 N N . LYS A 1 112 ? 13.191 21.280 39.127 1.00 37.12 112 LYS A N 1
ATOM 891 C CA . LYS A 1 112 ? 13.789 21.502 40.452 1.00 37.12 112 LYS A CA 1
ATOM 892 C C . LYS A 1 112 ? 14.909 20.513 40.728 1.00 37.12 112 LYS A C 1
ATOM 894 O O . LYS A 1 112 ? 14.713 19.320 40.942 1.00 37.12 112 LYS A O 1
ATOM 899 N N . GLU A 1 113 ? 16.101 21.088 40.771 1.00 44.88 113 GLU A N 1
ATOM 900 C CA . GLU A 1 113 ? 17.333 20.524 41.289 1.00 44.88 113 GLU A CA 1
ATOM 901 C C . GLU A 1 113 ? 17.149 19.849 42.658 1.00 44.88 113 GLU A C 1
ATOM 903 O O . GLU A 1 113 ? 16.556 20.432 43.570 1.00 44.88 113 GLU A O 1
ATOM 908 N N . LYS A 1 114 ? 17.751 18.659 42.820 1.00 40.94 114 LYS A N 1
ATOM 909 C CA . LYS A 1 114 ? 18.509 18.227 44.016 1.00 40.94 114 LYS A CA 1
ATOM 910 C C . LYS A 1 114 ? 19.221 16.880 43.782 1.00 40.94 114 LYS A C 1
ATOM 912 O O . LYS A 1 114 ? 18.700 15.808 44.042 1.00 40.94 114 LYS A O 1
ATOM 917 N N . ALA A 1 115 ? 20.452 16.999 43.287 1.00 39.53 115 ALA A N 1
ATOM 918 C CA . ALA A 1 115 ? 21.683 16.383 43.797 1.00 39.53 115 ALA A CA 1
ATOM 919 C C . ALA A 1 115 ? 21.730 14.888 44.238 1.00 39.53 115 ALA A C 1
ATOM 921 O O . ALA A 1 115 ? 21.284 14.540 45.326 1.00 39.53 115 ALA A O 1
ATOM 922 N N . LYS A 1 116 ? 22.584 14.140 43.499 1.00 41.41 116 LYS A N 1
ATOM 923 C CA . LYS A 1 116 ? 23.484 13.021 43.905 1.00 41.41 116 LYS A CA 1
ATOM 924 C C . LYS A 1 116 ? 22.810 11.635 44.043 1.00 41.41 116 LYS A C 1
ATOM 926 O O . LYS A 1 116 ? 22.061 11.386 44.970 1.00 41.41 116 LYS A O 1
ATOM 931 N N . THR A 1 117 ? 23.101 10.632 43.211 1.00 41.31 117 THR A N 1
ATOM 932 C CA . THR A 1 117 ? 24.419 9.985 43.022 1.00 41.31 117 THR A CA 1
ATOM 933 C C . THR A 1 117 ? 24.370 8.923 41.899 1.00 41.31 117 THR A C 1
ATOM 935 O O . THR A 1 117 ? 23.316 8.362 41.623 1.00 41.31 117 THR A O 1
ATOM 938 N N . ASN A 1 118 ? 25.550 8.589 41.356 1.00 37.44 118 ASN A N 1
ATOM 939 C CA . ASN A 1 118 ? 25.914 7.345 40.643 1.00 37.44 118 ASN A CA 1
ATOM 940 C C . ASN A 1 118 ? 25.842 7.325 39.105 1.00 37.44 118 ASN A C 1
ATOM 942 O O . ASN A 1 118 ? 24.942 6.791 38.467 1.00 37.44 118 ASN A O 1
ATOM 946 N N . LEU A 1 119 ? 26.925 7.869 38.543 1.00 41.03 119 LEU A N 1
ATOM 947 C CA . LEU A 1 119 ? 27.710 7.359 37.418 1.00 41.03 119 LEU A CA 1
ATOM 948 C C . LEU A 1 119 ? 27.324 5.947 36.920 1.00 41.03 119 LEU A C 1
ATOM 950 O O . LEU A 1 119 ? 27.694 4.940 37.517 1.00 41.03 119 LEU A O 1
ATOM 954 N N . ALA A 1 120 ? 26.711 5.884 35.740 1.00 40.56 120 ALA A N 1
ATOM 955 C CA . ALA A 1 120 ? 26.832 4.747 34.838 1.00 40.56 120 ALA A CA 1
ATOM 956 C C . ALA A 1 120 ? 27.017 5.288 33.418 1.00 40.56 120 ALA A C 1
ATOM 958 O O . ALA A 1 120 ? 26.298 6.166 32.947 1.00 40.56 120 ALA A O 1
ATOM 959 N N . THR A 1 121 ? 28.063 4.803 32.771 1.00 52.88 121 THR A N 1
ATOM 960 C CA . THR A 1 121 ? 28.621 5.259 31.504 1.00 52.88 121 THR A CA 1
ATOM 961 C C . THR A 1 121 ? 27.625 5.118 30.349 1.00 52.88 121 THR A C 1
ATOM 963 O O . THR A 1 121 ? 27.568 4.101 29.656 1.00 52.88 121 THR A O 1
ATOM 966 N N . SER A 1 122 ? 26.847 6.169 30.078 1.00 53.16 122 SER A N 1
ATOM 967 C CA . SER A 1 122 ? 26.077 6.250 28.841 1.00 53.16 122 SER A CA 1
ATOM 968 C C . SER A 1 122 ? 27.048 6.519 27.690 1.00 53.16 122 SER A C 1
ATOM 970 O O . SER A 1 122 ? 27.596 7.606 27.503 1.00 53.16 122 SER A O 1
ATOM 972 N N . LYS A 1 123 ? 27.330 5.465 26.920 1.00 55.69 123 LYS A N 1
ATOM 973 C CA . LYS A 1 123 ? 28.012 5.561 25.628 1.00 55.69 123 LYS A CA 1
ATOM 974 C C . LYS A 1 123 ? 27.325 6.673 24.834 1.00 55.69 123 LYS A C 1
ATOM 976 O O . LYS A 1 123 ? 26.158 6.517 24.476 1.00 55.69 123 LYS A O 1
ATOM 981 N N . LYS A 1 124 ? 28.029 7.784 24.579 1.00 58.16 124 LYS A N 1
ATOM 982 C CA . LYS A 1 124 ? 27.549 8.878 23.725 1.00 58.16 124 LYS A CA 1
ATOM 983 C C . LYS A 1 124 ? 27.128 8.278 22.383 1.00 58.16 124 LYS A C 1
ATOM 985 O O . LYS A 1 124 ? 27.970 7.971 21.540 1.00 58.16 124 LYS A O 1
ATOM 990 N N . ARG A 1 125 ? 25.825 8.057 22.189 1.00 62.97 125 ARG A N 1
ATOM 991 C CA . ARG A 1 125 ? 25.282 7.732 20.870 1.00 62.97 125 ARG A CA 1
ATOM 992 C C . ARG A 1 125 ? 25.558 8.964 20.020 1.00 62.97 125 ARG A C 1
ATOM 994 O O . ARG A 1 125 ? 25.174 10.063 20.406 1.00 62.97 125 ARG A O 1
ATOM 1001 N N . LYS A 1 126 ? 26.270 8.781 18.905 1.00 63.47 126 LYS A N 1
ATOM 1002 C CA . LYS A 1 126 ? 26.445 9.812 17.877 1.00 63.47 126 LYS A CA 1
ATOM 1003 C C . LYS A 1 126 ? 25.062 10.398 17.594 1.00 63.47 126 LYS A C 1
ATOM 1005 O O . LYS A 1 126 ? 24.171 9.666 17.156 1.00 63.47 126 LYS A O 1
ATOM 1010 N N . SER A 1 127 ? 24.873 11.671 17.914 1.00 60.91 127 SER A N 1
ATOM 1011 C CA . SER A 1 127 ? 23.650 12.387 17.602 1.00 60.91 127 SER A CA 1
ATOM 1012 C C . SER A 1 127 ? 23.574 12.442 16.076 1.00 60.91 127 SER A C 1
ATOM 1014 O O . SER A 1 127 ? 24.429 13.038 15.418 1.00 60.91 127 SER A O 1
ATOM 1016 N N . LYS A 1 128 ? 22.641 11.690 15.483 1.00 65.12 128 LYS A N 1
ATOM 1017 C CA . LYS A 1 128 ? 22.399 11.727 14.037 1.00 65.12 128 LYS A CA 1
ATOM 1018 C C . LYS A 1 128 ? 21.678 13.036 13.726 1.00 65.12 128 LYS A C 1
ATOM 1020 O O . LYS A 1 128 ? 20.482 13.040 13.464 1.00 65.12 128 LYS A O 1
ATOM 1025 N N . ASN A 1 129 ? 22.403 14.145 13.787 1.00 58.88 129 ASN A N 1
ATOM 1026 C CA . ASN A 1 129 ? 21.890 15.471 13.461 1.00 58.88 129 ASN A CA 1
ATOM 1027 C C . ASN A 1 129 ? 22.068 15.683 11.957 1.00 58.88 129 ASN A C 1
ATOM 1029 O O . ASN A 1 129 ? 22.843 16.525 11.521 1.00 58.88 129 ASN A O 1
ATOM 1033 N N . SER A 1 130 ? 21.434 14.828 11.161 1.00 60.28 130 SER A N 1
ATOM 1034 C CA . SER A 1 130 ? 21.360 14.991 9.706 1.00 60.28 130 SER A CA 1
ATOM 1035 C C . SER A 1 130 ? 20.132 14.271 9.141 1.00 60.28 130 SER A C 1
ATOM 1037 O O . SER A 1 130 ? 20.184 13.676 8.066 1.00 60.28 130 SER A O 1
ATOM 1039 N N . GLY A 1 131 ? 19.046 14.241 9.913 1.00 67.62 131 GLY A N 1
ATOM 1040 C CA . GLY A 1 131 ? 17.731 13.815 9.447 1.00 67.62 131 GLY A CA 1
ATOM 1041 C C . GLY A 1 131 ? 16.843 15.040 9.292 1.00 67.62 131 GLY A C 1
ATOM 1042 O O . GLY A 1 131 ? 16.925 15.947 10.117 1.00 67.62 131 GLY A O 1
ATOM 1043 N N . LEU A 1 132 ? 16.031 15.065 8.234 1.00 72.81 132 LEU A N 1
ATOM 1044 C CA . LEU A 1 132 ? 14.975 16.061 8.062 1.00 72.81 132 LEU A CA 1
ATOM 1045 C C . LEU A 1 132 ? 14.107 16.082 9.326 1.00 72.81 132 LEU A C 1
ATOM 1047 O O . LEU A 1 132 ? 13.734 15.022 9.836 1.00 72.81 132 LEU A O 1
ATOM 1051 N N . GLU A 1 133 ? 13.837 17.281 9.833 1.00 79.75 133 GLU A N 1
ATOM 1052 C CA . GLU A 1 133 ? 12.949 17.506 10.969 1.00 79.75 133 GLU A CA 1
ATOM 1053 C C . GLU A 1 133 ? 11.603 16.808 10.711 1.00 79.75 133 GLU A C 1
ATOM 1055 O O . GLU A 1 133 ? 11.085 16.887 9.591 1.00 79.75 133 GLU A O 1
ATOM 1060 N N . PRO A 1 134 ? 11.051 16.057 11.681 1.00 80.38 134 PRO A N 1
ATOM 1061 C CA . PRO A 1 134 ? 9.756 15.424 11.494 1.00 80.38 134 PRO A CA 1
ATOM 1062 C C . PRO A 1 134 ? 8.689 16.507 11.301 1.00 80.38 134 PRO A C 1
ATOM 1064 O O . PRO A 1 134 ? 8.322 17.203 12.240 1.00 80.38 134 PRO A O 1
ATOM 1067 N N . VAL A 1 135 ? 8.187 16.636 10.072 1.00 82.69 135 VAL A N 1
ATOM 1068 C CA . VAL A 1 135 ? 7.132 17.594 9.731 1.00 82.69 135 VAL A CA 1
ATOM 1069 C C . VAL A 1 135 ? 5.767 16.987 10.035 1.00 82.69 135 VAL A C 1
ATOM 1071 O O . VAL A 1 135 ? 5.445 15.880 9.590 1.00 82.69 135 VAL A O 1
ATOM 1074 N N . ILE A 1 136 ? 4.943 17.727 10.773 1.00 86.81 136 ILE A N 1
ATOM 1075 C CA . ILE A 1 136 ? 3.577 17.325 11.096 1.00 86.81 136 ILE A CA 1
ATOM 1076 C C . ILE A 1 136 ? 2.705 17.496 9.844 1.00 86.81 136 ILE A C 1
ATOM 1078 O O . ILE A 1 136 ? 2.485 18.599 9.352 1.00 86.81 136 ILE A O 1
ATOM 1082 N N . LEU A 1 137 ? 2.167 16.387 9.327 1.00 82.00 137 LEU A N 1
ATOM 1083 C CA . LEU A 1 137 ? 1.385 16.376 8.082 1.00 82.00 137 LEU A CA 1
ATOM 1084 C C . LEU A 1 137 ? 0.125 17.257 8.122 1.00 82.00 137 LEU A C 1
ATOM 1086 O O . LEU A 1 137 ? -0.339 17.674 7.067 1.00 82.00 137 LEU A O 1
ATOM 1090 N N . SER A 1 138 ? -0.436 17.537 9.303 1.00 82.56 138 SER A N 1
ATOM 1091 C CA . SER A 1 138 ? -1.615 18.402 9.448 1.00 82.56 138 SER A CA 1
ATOM 1092 C C . SER A 1 138 ? -1.323 19.888 9.244 1.00 82.56 138 SER A C 1
ATOM 1094 O O . SER A 1 138 ? -2.250 20.648 8.986 1.00 82.56 138 SER A O 1
ATOM 1096 N N . GLU A 1 139 ? -0.063 20.305 9.367 1.00 85.69 139 GLU A N 1
ATOM 1097 C CA . GLU A 1 139 ? 0.360 21.695 9.152 1.00 85.69 139 GLU A CA 1
ATOM 1098 C C . GLU A 1 139 ? 0.668 21.974 7.676 1.00 85.69 139 GLU A C 1
ATOM 1100 O O . GLU A 1 139 ? 0.716 23.125 7.242 1.00 85.69 139 GLU A O 1
ATOM 1105 N N . LEU A 1 140 ? 0.838 20.916 6.878 1.00 82.81 140 LEU A N 1
ATOM 1106 C CA . LEU A 1 140 ? 1.064 21.022 5.448 1.00 82.81 140 LEU A CA 1
ATOM 1107 C C . LEU A 1 140 ? -0.260 21.222 4.708 1.00 82.81 140 LEU A C 1
ATOM 1109 O O . LEU A 1 140 ? -1.208 20.447 4.839 1.00 82.81 140 LEU A O 1
ATOM 1113 N N . GLY A 1 141 ? -0.306 22.261 3.875 1.00 84.06 141 GLY A N 1
ATOM 1114 C CA . GLY A 1 141 ? -1.424 22.486 2.966 1.00 84.06 141 GLY A CA 1
ATOM 1115 C C . GLY A 1 141 ? -1.566 21.362 1.926 1.00 84.06 141 GLY A C 1
ATOM 1116 O O . GLY A 1 141 ? -0.612 20.619 1.669 1.00 84.06 141 GLY A O 1
ATOM 1117 N N . PRO A 1 142 ? -2.742 21.236 1.280 1.00 85.44 142 PRO A N 1
ATOM 1118 C CA . PRO A 1 142 ? -2.943 20.275 0.203 1.00 85.44 142 PRO A CA 1
ATOM 1119 C C . PRO A 1 142 ? -1.866 20.438 -0.879 1.00 85.44 142 PRO A C 1
ATOM 1121 O O . PRO A 1 142 ? -1.628 21.562 -1.332 1.00 85.44 142 PRO A O 1
ATOM 1124 N N . PRO A 1 143 ? -1.224 19.348 -1.329 1.00 83.62 143 PRO A N 1
ATOM 1125 C CA . PRO A 1 143 ? -0.161 19.462 -2.310 1.00 83.62 143 PRO A CA 1
ATOM 1126 C C . PRO A 1 143 ? -0.718 19.966 -3.644 1.00 83.62 143 PRO A C 1
ATOM 1128 O O . PRO A 1 143 ? -1.847 19.656 -4.031 1.00 83.62 143 PRO A O 1
ATOM 1131 N N . GLN A 1 144 ? 0.096 20.718 -4.386 1.00 85.81 144 GLN A N 1
ATOM 1132 C CA . GLN A 1 144 ? -0.310 21.360 -5.643 1.00 85.81 144 GLN A CA 1
ATOM 1133 C C . GLN A 1 144 ? -0.840 20.359 -6.690 1.00 85.81 144 GLN A C 1
ATOM 1135 O O . GLN A 1 144 ? -1.714 20.688 -7.492 1.00 85.81 144 GLN A O 1
ATOM 1140 N N . CYS A 1 145 ? -0.390 19.099 -6.634 1.00 87.00 145 CYS A N 1
ATOM 1141 C CA . CYS A 1 145 ? -0.867 18.020 -7.501 1.00 87.00 145 CYS A CA 1
ATOM 1142 C C . CYS A 1 145 ? -2.363 17.690 -7.324 1.00 87.00 145 CYS A C 1
ATOM 1144 O O . CYS A 1 145 ? -2.986 17.182 -8.258 1.00 87.00 145 CYS A O 1
ATOM 1146 N N . VAL A 1 146 ? -2.964 18.015 -6.172 1.00 88.56 146 VAL A N 1
ATOM 1147 C CA . VAL A 1 146 ? -4.396 17.789 -5.909 1.00 88.56 146 VAL A CA 1
ATOM 1148 C C . VAL A 1 146 ? -5.254 18.628 -6.849 1.00 88.56 146 VAL A C 1
ATOM 1150 O O . VAL A 1 146 ? -6.251 18.134 -7.372 1.00 88.56 146 VAL A O 1
ATOM 1153 N N . GLN A 1 147 ? -4.851 19.870 -7.119 1.00 89.31 147 GLN A N 1
ATOM 1154 C CA . GLN A 1 147 ? -5.599 20.769 -7.999 1.00 89.31 147 GLN A CA 1
ATOM 1155 C C . GLN A 1 147 ? -5.630 20.217 -9.431 1.00 89.31 147 GLN A C 1
ATOM 1157 O O . GLN A 1 147 ? -6.706 20.051 -10.005 1.00 89.31 147 GLN A O 1
ATOM 1162 N N . GLY A 1 148 ? -4.473 19.798 -9.957 1.00 93.56 148 GLY A N 1
ATOM 1163 C CA . GLY A 1 148 ? -4.379 19.173 -11.281 1.00 93.56 148 GLY A CA 1
ATOM 1164 C C . GLY A 1 148 ? -5.187 17.874 -11.394 1.00 93.56 148 GLY A C 1
ATOM 1165 O O . GLY A 1 148 ? -5.870 17.649 -12.396 1.00 93.56 148 GLY A O 1
ATOM 1166 N N . ALA A 1 149 ? -5.183 17.040 -10.349 1.00 92.25 149 ALA A N 1
ATOM 1167 C CA . ALA A 1 149 ? -5.980 15.814 -10.315 1.00 92.25 149 ALA A CA 1
ATOM 1168 C C . ALA A 1 149 ? -7.494 16.099 -10.329 1.00 92.25 149 ALA A C 1
ATOM 1170 O O . ALA A 1 149 ? -8.243 15.451 -11.066 1.00 92.25 149 ALA A O 1
ATOM 1171 N N . LEU A 1 150 ? -7.954 17.091 -9.559 1.00 92.19 150 LEU A N 1
ATOM 1172 C CA . LEU A 1 150 ? -9.362 17.497 -9.535 1.00 92.19 150 LEU A CA 1
ATOM 1173 C C . LEU A 1 150 ? -9.814 18.070 -10.882 1.00 92.19 150 LEU A C 1
ATOM 1175 O O . LEU A 1 150 ? -10.898 17.732 -11.368 1.00 92.19 150 LEU A O 1
ATOM 1179 N N . GLU A 1 151 ? -8.980 18.887 -11.523 1.00 92.38 151 GLU A N 1
ATOM 1180 C CA . GLU A 1 151 ? -9.258 19.417 -12.857 1.00 92.38 151 GLU A CA 1
ATOM 1181 C C . GLU A 1 151 ? -9.328 18.317 -13.917 1.00 92.38 151 GLU A C 1
ATOM 1183 O O . GLU A 1 151 ? -10.250 18.308 -14.738 1.00 92.38 151 GLU A O 1
ATOM 1188 N N . PHE A 1 152 ? -8.399 17.357 -13.880 1.00 92.62 152 PHE A N 1
ATOM 1189 C CA . PHE A 1 152 ? -8.409 16.200 -14.773 1.00 92.62 152 PHE A CA 1
ATOM 1190 C C . PHE A 1 152 ? -9.694 15.380 -14.613 1.00 92.62 152 PHE A C 1
ATOM 1192 O O . PHE A 1 152 ? -10.360 15.060 -15.602 1.00 92.62 152 PHE A O 1
ATOM 1199 N N . LEU A 1 153 ? -10.097 15.091 -13.371 1.00 89.88 153 LEU A N 1
ATOM 1200 C CA . LEU A 1 153 ? -11.341 14.374 -13.087 1.00 89.88 153 LEU A CA 1
ATOM 1201 C C . LEU A 1 153 ? -12.568 15.147 -13.576 1.00 89.88 153 LEU A C 1
ATOM 1203 O O . LEU A 1 153 ? -13.477 14.545 -14.151 1.00 89.88 153 LEU A O 1
ATOM 1207 N N . LYS A 1 154 ? -12.592 16.475 -13.406 1.00 87.81 154 LYS A N 1
ATOM 1208 C CA . LYS A 1 154 ? -13.675 17.332 -13.906 1.00 87.81 154 LYS A CA 1
ATOM 1209 C C . LYS A 1 154 ? -13.754 17.290 -15.433 1.00 87.81 154 LYS A C 1
ATOM 1211 O O . LYS A 1 154 ? -14.835 17.052 -15.968 1.00 87.81 154 LYS A O 1
ATOM 1216 N N . LYS A 1 155 ? -12.623 17.431 -16.132 1.00 88.06 155 LYS A N 1
ATOM 1217 C CA . LYS A 1 155 ? -12.543 17.308 -17.599 1.00 88.06 155 LYS A CA 1
ATOM 1218 C C . LYS A 1 155 ? -13.037 15.939 -18.066 1.00 88.06 155 LYS A C 1
ATOM 1220 O O . LYS A 1 155 ? -13.883 15.862 -18.951 1.00 88.06 155 LYS A O 1
ATOM 1225 N N . ARG A 1 156 ? -12.608 14.857 -17.409 1.00 84.00 156 ARG A N 1
ATOM 1226 C CA . ARG A 1 156 ? -13.045 13.495 -17.745 1.00 84.00 156 ARG A CA 1
ATOM 1227 C C . ARG A 1 156 ? -14.533 13.263 -17.468 1.00 84.00 156 ARG A C 1
ATOM 1229 O O . ARG A 1 156 ? -15.202 12.610 -18.263 1.00 84.00 156 ARG A O 1
ATOM 1236 N N . LYS A 1 157 ? -15.070 13.818 -16.373 1.00 80.88 157 LYS A N 1
ATOM 1237 C CA . LYS A 1 157 ? -16.507 13.765 -16.051 1.00 80.88 157 LYS A CA 1
ATOM 1238 C C . LYS A 1 157 ? -17.346 14.440 -17.140 1.00 80.88 157 LYS A C 1
ATOM 1240 O O . LYS A 1 157 ? -18.412 13.927 -17.463 1.00 80.88 157 LYS A O 1
ATOM 1245 N N . MET A 1 158 ? -16.859 15.550 -17.695 1.00 76.12 158 MET A N 1
ATOM 1246 C CA . MET A 1 158 ? -17.531 16.303 -18.762 1.00 76.12 158 MET A CA 1
ATOM 1247 C C . MET A 1 158 ? -17.269 15.748 -20.171 1.00 76.12 158 MET A C 1
ATOM 1249 O O . MET A 1 158 ? -18.030 16.042 -21.083 1.00 76.12 158 MET A O 1
ATOM 1253 N N . SER A 1 159 ? -16.226 14.933 -20.358 1.00 81.81 159 SER A N 1
ATOM 1254 C CA . SER A 1 159 ? -15.865 14.337 -21.654 1.00 81.81 159 SER A CA 1
ATOM 1255 C C . SER A 1 159 ? -16.869 13.297 -22.157 1.00 81.81 159 SER A C 1
ATOM 1257 O O . SER A 1 159 ? -16.893 13.011 -23.351 1.00 81.81 159 SER A O 1
ATOM 1259 N N . VAL A 1 160 ? -17.666 12.697 -21.271 1.00 77.12 160 VAL A N 1
ATOM 1260 C CA . VAL A 1 160 ? -18.706 11.739 -21.659 1.00 77.12 160 VAL A CA 1
ATOM 1261 C C . VAL A 1 160 ? -20.012 12.501 -21.822 1.00 77.12 160 VAL A C 1
ATOM 1263 O O . VAL A 1 160 ? -20.478 13.115 -20.861 1.00 77.12 160 VAL A O 1
ATOM 1266 N N . GLN A 1 161 ? -20.625 12.428 -23.007 1.00 75.81 161 GLN A N 1
ATOM 1267 C CA . GLN A 1 161 ? -21.966 12.966 -23.225 1.00 75.81 161 GLN A CA 1
ATOM 1268 C C . GLN A 1 161 ? -22.946 12.263 -22.279 1.00 75.81 161 GLN A C 1
ATOM 1270 O O . GLN A 1 161 ? -23.264 11.085 -22.422 1.00 75.81 161 GLN A O 1
ATOM 1275 N N . ARG A 1 162 ? -23.381 12.990 -21.253 1.00 73.69 162 ARG A N 1
ATOM 1276 C CA . ARG A 1 162 ? -24.374 12.558 -20.270 1.00 73.69 162 ARG A CA 1
ATOM 1277 C C . ARG A 1 162 ? -25.487 13.588 -20.261 1.00 73.69 162 ARG A C 1
ATOM 1279 O O . ARG A 1 162 ? -25.232 14.775 -20.457 1.00 73.69 162 ARG A O 1
ATOM 1286 N N . SER A 1 163 ? -26.711 13.155 -19.986 1.00 79.62 163 SER A N 1
ATOM 1287 C CA . SER A 1 163 ? -27.794 14.104 -19.744 1.00 79.62 163 SER A CA 1
ATOM 1288 C C . SER A 1 163 ? -27.441 15.000 -18.547 1.00 79.62 163 SER A C 1
ATOM 1290 O O . SER A 1 163 ? -26.873 14.541 -17.550 1.00 79.62 163 SER A O 1
ATOM 1292 N N . SER A 1 164 ? -27.773 16.291 -18.628 1.00 75.56 164 SER A N 1
ATOM 1293 C CA . SER A 1 164 ? -27.523 17.267 -17.553 1.00 75.56 164 SER A CA 1
ATOM 1294 C C . SER A 1 164 ? -28.151 16.831 -16.223 1.00 75.56 164 SER A C 1
ATOM 1296 O O . SER A 1 164 ? -27.552 16.990 -15.161 1.00 75.56 164 SER A O 1
ATOM 1298 N N . SER A 1 165 ? -29.314 16.176 -16.29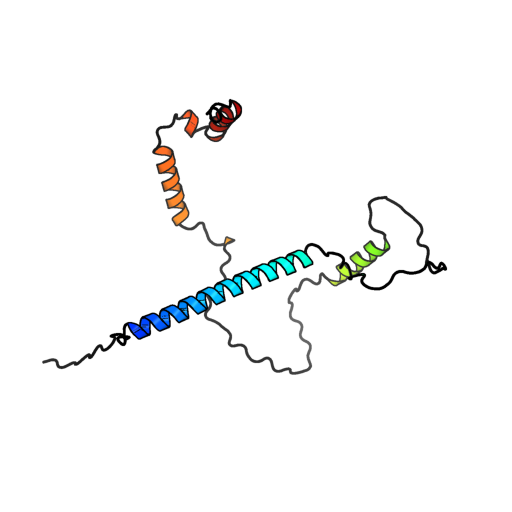0 1.00 72.12 165 SER A N 1
ATOM 1299 C CA . SER A 1 165 ? -29.984 15.552 -15.145 1.00 72.12 165 SER A CA 1
ATOM 1300 C C . SER A 1 165 ? -29.126 14.464 -14.479 1.00 72.12 165 SER A C 1
ATOM 1302 O O . SER A 1 165 ? -28.995 14.449 -13.256 1.00 72.12 165 SER A O 1
ATOM 1304 N N . ALA A 1 166 ? -28.451 13.605 -15.254 1.00 72.31 166 ALA A N 1
ATOM 1305 C CA . ALA A 1 166 ? -27.550 12.586 -14.711 1.00 72.31 166 ALA A CA 1
ATOM 1306 C C . ALA A 1 166 ? -26.251 13.177 -14.130 1.00 72.31 166 ALA A C 1
ATOM 1308 O O . ALA A 1 166 ? -25.693 12.621 -13.184 1.00 72.31 166 ALA A O 1
ATOM 1309 N N . LEU A 1 167 ? -25.764 14.305 -14.666 1.00 73.69 167 LEU A N 1
ATOM 1310 C CA . LEU A 1 167 ? -24.582 15.003 -14.140 1.00 73.69 167 LEU A CA 1
ATOM 1311 C C . LEU A 1 167 ? -24.857 15.721 -12.814 1.00 73.69 167 LEU A C 1
ATOM 1313 O O . LEU A 1 167 ? -24.023 15.647 -11.906 1.00 73.69 167 LEU A O 1
ATOM 1317 N N . ASN A 1 168 ? -26.012 16.384 -12.717 1.00 80.19 168 ASN A N 1
ATOM 1318 C CA . ASN A 1 168 ? -26.429 17.159 -11.546 1.00 80.19 168 ASN A CA 1
ATOM 1319 C C . ASN A 1 168 ? -27.016 16.274 -10.442 1.00 80.19 168 ASN A C 1
ATOM 1321 O O . ASN A 1 168 ? -26.902 16.597 -9.264 1.00 80.19 168 ASN A O 1
ATOM 1325 N N . ASN A 1 169 ? -27.611 15.138 -10.810 1.00 80.31 169 ASN A N 1
ATOM 1326 C CA . ASN A 1 169 ? -28.272 14.229 -9.883 1.00 80.31 169 ASN A CA 1
ATOM 1327 C C . ASN A 1 169 ? -27.672 12.817 -9.902 1.00 80.31 169 ASN A C 1
ATOM 1329 O O . ASN A 1 169 ? -28.386 11.815 -9.804 1.00 80.31 169 ASN A O 1
ATOM 1333 N N . SER A 1 170 ? -26.346 12.720 -10.028 1.00 75.38 170 SER A N 1
ATOM 1334 C CA . SER A 1 170 ? -25.645 11.436 -10.156 1.00 75.38 170 SER A CA 1
ATOM 1335 C C . SER A 1 170 ? -25.976 10.473 -9.012 1.00 75.38 170 SER A C 1
ATOM 1337 O O . SER A 1 170 ? -26.232 9.294 -9.240 1.00 75.38 170 SER A O 1
ATOM 1339 N N . ASN A 1 171 ? -26.063 10.985 -7.783 1.00 74.19 171 ASN A N 1
ATOM 1340 C CA . ASN A 1 171 ? -26.306 10.171 -6.591 1.00 74.19 171 ASN A CA 1
ATOM 1341 C C . ASN A 1 171 ? -27.727 9.586 -6.528 1.00 74.19 171 ASN A C 1
ATOM 1343 O O . ASN A 1 171 ? -27.929 8.559 -5.883 1.00 74.19 171 ASN A O 1
ATOM 1347 N N . ARG A 1 172 ? -28.717 10.207 -7.186 1.00 74.88 172 ARG A N 1
ATOM 1348 C CA . ARG A 1 172 ? -30.098 9.695 -7.250 1.00 74.88 172 ARG A CA 1
ATOM 1349 C C . ARG A 1 172 ? -30.348 8.891 -8.521 1.00 74.88 172 ARG A C 1
ATOM 1351 O O . ARG A 1 172 ? -31.083 7.912 -8.455 1.00 74.88 172 ARG A O 1
ATOM 1358 N N . ALA A 1 173 ? -29.708 9.255 -9.635 1.00 66.94 173 ALA A N 1
ATOM 1359 C CA . ALA A 1 173 ? -29.840 8.561 -10.915 1.00 66.94 173 ALA A CA 1
ATOM 1360 C C . ALA A 1 173 ? -29.439 7.081 -10.799 1.00 66.94 173 ALA A C 1
ATOM 1362 O O . ALA A 1 173 ? -30.219 6.202 -11.158 1.00 66.94 173 ALA A O 1
ATOM 1363 N N . PHE A 1 174 ? -28.286 6.788 -10.185 1.00 65.12 174 PHE A N 1
ATOM 1364 C CA . PHE A 1 174 ? -27.861 5.400 -9.973 1.00 65.12 174 PHE A CA 1
ATOM 1365 C C . PHE A 1 174 ? -28.717 4.654 -8.941 1.00 65.12 174 PHE A C 1
ATOM 1367 O O . PHE A 1 174 ? -28.906 3.451 -9.085 1.00 65.12 174 PHE A O 1
ATOM 1374 N N . ARG A 1 175 ? -29.289 5.346 -7.941 1.00 68.62 175 ARG A N 1
ATOM 1375 C CA . ARG A 1 175 ? -30.200 4.723 -6.958 1.00 68.62 175 ARG A CA 1
ATOM 1376 C C . ARG A 1 175 ? -31.541 4.315 -7.563 1.00 68.62 175 ARG A C 1
ATOM 1378 O O . ARG A 1 175 ? -32.118 3.331 -7.119 1.00 68.62 175 ARG A O 1
ATOM 1385 N N . LEU A 1 176 ? -32.065 5.075 -8.525 1.00 63.69 176 LEU A N 1
ATOM 1386 C CA . LEU A 1 176 ? -33.290 4.694 -9.232 1.00 63.69 176 LEU A CA 1
ATOM 1387 C C . LEU A 1 176 ? -33.032 3.477 -10.120 1.00 63.69 176 LEU A C 1
ATOM 1389 O O . LEU A 1 176 ? -33.783 2.511 -10.048 1.00 63.69 176 LEU A O 1
ATOM 1393 N N . LEU A 1 177 ? -31.925 3.486 -10.866 1.00 64.62 177 LEU A N 1
ATOM 1394 C CA . LEU A 1 177 ? -31.550 2.372 -11.736 1.00 64.62 177 LEU A CA 1
ATOM 1395 C C . LEU A 1 177 ? -31.263 1.084 -10.951 1.00 64.62 177 LEU A C 1
ATOM 1397 O O . LEU A 1 177 ? -31.733 0.019 -11.346 1.00 64.62 177 LEU A O 1
ATOM 1401 N N . SER A 1 178 ? -30.572 1.177 -9.810 1.00 65.31 178 SER A N 1
ATOM 1402 C CA . SER A 1 178 ? -30.296 0.013 -8.961 1.00 65.31 178 SER A CA 1
ATOM 1403 C C . SER A 1 178 ? -31.556 -0.558 -8.310 1.00 65.31 178 SER A C 1
ATOM 1405 O O . SER A 1 178 ? -31.703 -1.774 -8.250 1.00 65.31 178 SER A O 1
ATOM 1407 N N . LYS A 1 179 ? -32.496 0.295 -7.880 1.00 68.31 179 LYS A N 1
ATOM 1408 C CA . LYS A 1 179 ? -33.799 -0.145 -7.352 1.00 68.31 179 LYS A CA 1
ATOM 1409 C C . LYS A 1 179 ? -34.703 -0.735 -8.428 1.00 68.31 179 LYS A C 1
ATOM 1411 O O . LYS A 1 179 ? -35.453 -1.657 -8.143 1.00 68.31 179 LYS A O 1
ATOM 1416 N N . SER A 1 180 ? -34.634 -0.208 -9.649 1.00 67.12 180 SER A N 1
ATOM 1417 C CA . SER A 1 180 ? -35.448 -0.683 -10.771 1.00 67.12 180 SER A CA 1
ATOM 1418 C C . SER A 1 180 ? -34.973 -2.016 -11.361 1.00 67.12 180 SER A C 1
ATOM 1420 O O . SER A 1 180 ? -35.633 -2.545 -12.245 1.00 67.12 180 SER A O 1
ATOM 1422 N N . GLY A 1 181 ? -33.827 -2.555 -10.921 1.00 65.94 181 GLY A N 1
ATOM 1423 C CA . GLY A 1 181 ? -33.297 -3.837 -11.405 1.00 65.94 181 GLY A CA 1
ATOM 1424 C C . GLY A 1 181 ? -32.796 -3.831 -12.857 1.00 65.94 181 GLY A C 1
ATOM 1425 O O . GLY A 1 181 ? -32.256 -4.834 -13.308 1.00 65.94 181 GLY A O 1
ATOM 1426 N N . VAL A 1 182 ? -32.897 -2.704 -13.570 1.00 66.75 182 VAL A N 1
ATOM 1427 C CA . VAL A 1 182 ? -32.564 -2.570 -15.003 1.00 66.75 182 VAL A CA 1
ATOM 1428 C C . VAL A 1 182 ? -31.101 -2.915 -15.313 1.00 66.75 182 VAL A C 1
ATOM 1430 O O . VAL A 1 182 ? -30.803 -3.413 -16.389 1.00 66.75 182 VAL A O 1
ATOM 1433 N N . ILE A 1 183 ? -30.179 -2.693 -14.370 1.00 61.91 183 ILE A N 1
ATOM 1434 C CA . ILE A 1 183 ? -28.742 -2.991 -14.551 1.00 61.91 183 ILE A CA 1
ATOM 1435 C C . ILE A 1 183 ? -28.414 -4.473 -14.257 1.00 61.91 183 ILE A C 1
ATOM 1437 O O . ILE A 1 183 ? -27.353 -4.959 -14.637 1.00 61.91 183 ILE A O 1
ATOM 1441 N N . LEU A 1 184 ? -29.307 -5.204 -13.579 1.00 61.53 184 LEU A N 1
ATOM 1442 C CA . LEU A 1 184 ? -29.106 -6.604 -13.173 1.00 61.53 184 LEU A CA 1
ATOM 1443 C C . LEU A 1 184 ? -29.757 -7.615 -14.127 1.00 61.53 184 LEU A C 1
ATOM 1445 O O . LEU A 1 184 ? -29.603 -8.817 -13.921 1.00 61.53 184 LEU A O 1
ATOM 1449 N N . GLN A 1 185 ? -30.467 -7.153 -15.158 1.00 59.56 185 GLN A N 1
ATOM 1450 C CA . GLN A 1 185 ? -30.978 -8.030 -16.205 1.00 59.56 185 GLN A CA 1
ATOM 1451 C C . GLN A 1 185 ? -29.861 -8.308 -17.212 1.00 59.56 185 GLN A C 1
ATOM 1453 O O . GLN A 1 185 ? -29.312 -7.390 -17.819 1.00 59.56 185 GLN A O 1
ATOM 1458 N N . LYS A 1 186 ? -29.494 -9.583 -17.308 1.00 50.84 186 LYS A N 1
ATOM 1459 C CA . LYS A 1 186 ? -28.487 -10.120 -18.216 1.00 50.84 186 LYS A 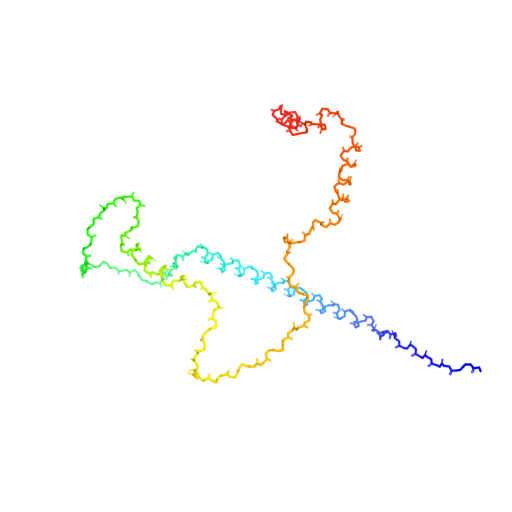CA 1
ATOM 1460 C C . LYS A 1 186 ? -29.182 -10.880 -19.332 1.00 50.84 186 LYS A C 1
ATOM 1462 O O . LYS A 1 186 ? -30.180 -11.561 -19.005 1.00 50.84 186 LYS A O 1
#

Radius of gyration: 36.02 Å; chains: 1; bounding box: 85×66×80 Å